Protein AF-A0A1I5TNR4-F1 (afdb_monomer_lite)

Secondary structure (DSSP, 8-state):
--HHHHHHHHHHHHHHHHHHHH-SS--HHHHHHHHHHHHHHHHHHHHHHHSPP-S-SS-BSS--GGG--B-HHHHHHHHHH--S--HHHHHHHHHHHHHHTT--HHHHHHHHTT---HHHHHHHHHHHHHHHHHHT-HHHIIIIIGGGS-TTTHHHHHHHHHHHHHHTT-HHHHHHHHTTS-TTTTHHHHHHHHHHHHHHHHHHH-HHHHHHHHHHSBTB-HHHHHHHHHHHHTTS-HHHHHHHHHHTGGGTTT-TTHHHHHHHHHHHHSPPPTT--S--THHHHHHHHHHS-TT-EETTEEHHHHHHHHHHHHH-SSHHHHHHHHH---HHHHHHTT-

Radius of gyration: 25.22 Å; chains: 1; bounding box: 55×39×69 Å

Foldseek 3Di:
DPPLLVVLLVLLLVLLQLDVVCPDDHDPVSQVVLLVSLVVNLVVLVVCLVDDQDFPQLAFWAQDQLGDHHGPNNLSVVSNVDSGRDNVSSLSSLRNSCRRVRPALVRLLVSLVSHPPLVSSLRSLNRSLLVCLLVVNLVCLVVPRLVSHDPVSSLSSLLSQLSSCLQQLVPPSNVVSVVVHDCVVCVPSVVSSLLSSLLNCCQPVNLVRSVCCQPVPPPRHDVNSLSSLLSNLLAAALVVLVVVCVVVVVVCPPPACSSLNSNLNNLQRYDDPPPDPDPNCLVVSLVVLLPGDQPDDDPPAGSSLVSLLSSLVRVPDDDSVVVSLVSRPDPVSSVSSVD

Sequence (339 aa):
MDPRIHDALTRCLHAINLDNAFGYYPSAEQKAQLDALAIEIQPLIDALAAEPYAGKGLGCGYLGHRGYRTPWAAMMHRLQGSRNSHSLSWKDRIEVLFDTAGLGASEMLAWTQQVEDDILRDHLLLHIAADLAIEGEMTRVEQEITPRLRPDMAHRADRVLLMEYARRGDVSGFLRKQKKADQRQERHTLLDARALLVERVAAQQGLDAALHLCEETKGFGDGYRAAAMRTYAATVDVARMRAWIAAHATLFASAAGLEEELLVKAYAKGPRPDGIDGDDPFDELFARVDAIDKSLRHGDVRLRDSLLLDLGMAVGPGARRLLCRKKIGNASIKRELDA

pLDDT: mean 90.63, std 7.82, range [50.12, 97.88]

Structure (mmCIF, N/CA/C/O backbone):
data_AF-A0A1I5TNR4-F1
#
_entry.id   AF-A0A1I5TNR4-F1
#
loop_
_atom_site.group_PDB
_atom_site.id
_atom_site.type_symbol
_atom_site.label_atom_id
_atom_site.label_alt_id
_atom_site.label_comp_id
_atom_site.label_asym_id
_atom_site.label_entity_id
_atom_site.label_seq_id
_atom_site.pdbx_PDB_ins_code
_atom_site.Cartn_x
_atom_site.Cartn_y
_atom_site.Cartn_z
_atom_site.occupancy
_atom_site.B_iso_or_equiv
_atom_site.auth_seq_id
_atom_site.auth_comp_id
_atom_site.auth_asym_id
_atom_site.auth_atom_id
_atom_site.pdbx_PDB_model_num
ATOM 1 N N . MET A 1 1 ? -0.066 -15.062 26.988 1.00 81.31 1 MET A N 1
ATOM 2 C CA . MET A 1 1 ? 0.039 -13.591 26.893 1.00 81.31 1 MET A CA 1
ATOM 3 C C . MET A 1 1 ? 0.820 -13.063 28.089 1.00 81.31 1 MET A C 1
ATOM 5 O O . MET A 1 1 ? 0.601 -13.562 29.187 1.00 81.31 1 MET A O 1
ATOM 9 N N . ASP A 1 2 ? 1.735 -12.111 27.879 1.00 88.06 2 ASP A N 1
ATOM 10 C CA . ASP A 1 2 ? 2.467 -11.418 28.954 1.00 88.06 2 ASP A CA 1
ATOM 11 C C . ASP A 1 2 ? 1.467 -10.721 29.908 1.00 88.06 2 ASP A C 1
ATOM 13 O O . ASP A 1 2 ? 0.617 -9.964 29.424 1.00 88.06 2 ASP A O 1
ATOM 17 N N . PRO A 1 3 ? 1.538 -10.943 31.238 1.00 93.06 3 PRO A N 1
ATOM 18 C CA . PRO A 1 3 ? 0.663 -10.283 32.208 1.00 93.06 3 PRO A CA 1
ATOM 19 C C . PRO A 1 3 ? 0.661 -8.752 32.109 1.00 93.06 3 PRO A C 1
ATOM 21 O O . PRO A 1 3 ? -0.380 -8.133 32.313 1.00 93.06 3 PRO A O 1
ATOM 24 N N . ARG A 1 4 ? 1.795 -8.138 31.746 1.00 93.94 4 ARG A N 1
ATOM 25 C CA . ARG A 1 4 ? 1.915 -6.682 31.563 1.00 93.94 4 ARG A CA 1
ATOM 26 C C . ARG A 1 4 ? 1.084 -6.198 30.378 1.00 93.94 4 ARG A C 1
ATOM 28 O O . ARG A 1 4 ? 0.431 -5.164 30.470 1.00 93.94 4 ARG A O 1
ATOM 35 N N . ILE A 1 5 ? 1.077 -6.963 29.283 1.00 93.62 5 ILE A N 1
ATOM 36 C CA . ILE A 1 5 ? 0.268 -6.649 28.097 1.00 93.62 5 ILE A CA 1
ATOM 37 C C . ILE A 1 5 ? -1.220 -6.857 28.396 1.00 93.62 5 ILE A C 1
ATOM 39 O O . ILE A 1 5 ? -2.034 -6.019 28.018 1.00 93.62 5 ILE A O 1
ATOM 43 N N . HIS A 1 6 ? -1.581 -7.922 29.119 1.00 95.75 6 HIS A N 1
ATOM 44 C CA . HIS A 1 6 ? -2.963 -8.139 29.558 1.00 95.75 6 HIS A CA 1
ATOM 45 C C . HIS A 1 6 ? -3.479 -6.970 30.416 1.00 95.75 6 HIS A C 1
ATOM 47 O O . HIS A 1 6 ? -4.583 -6.467 30.187 1.00 95.75 6 HIS A O 1
ATOM 53 N N . ASP A 1 7 ? -2.697 -6.534 31.407 1.00 96.50 7 ASP A N 1
ATOM 54 C CA . ASP A 1 7 ? -3.045 -5.395 32.265 1.00 96.50 7 ASP A CA 1
ATOM 55 C C . ASP A 1 7 ? -3.200 -4.108 31.441 1.00 96.50 7 ASP A C 1
ATOM 57 O O . ASP A 1 7 ? -4.218 -3.422 31.540 1.00 96.50 7 ASP A O 1
ATOM 61 N N . ALA A 1 8 ? -2.255 -3.829 30.539 1.00 95.75 8 ALA A N 1
ATOM 62 C CA . ALA A 1 8 ? -2.317 -2.659 29.668 1.00 95.75 8 ALA A CA 1
ATOM 63 C C . ALA A 1 8 ? -3.530 -2.669 28.723 1.00 95.75 8 ALA A C 1
ATOM 65 O O . ALA A 1 8 ? -4.164 -1.629 28.548 1.00 95.75 8 ALA A O 1
ATOM 66 N N . LEU A 1 9 ? -3.896 -3.822 28.150 1.00 96.50 9 LEU A N 1
ATOM 67 C CA . LEU A 1 9 ? -5.113 -3.965 27.340 1.00 96.50 9 LEU A CA 1
ATOM 68 C C . LEU A 1 9 ? -6.367 -3.669 28.166 1.00 96.50 9 LEU A C 1
ATOM 70 O O . LEU A 1 9 ? -7.219 -2.895 27.733 1.00 96.50 9 LEU A O 1
ATOM 74 N N . THR A 1 10 ? -6.440 -4.220 29.379 1.00 96.69 10 THR A N 1
ATOM 75 C CA . THR A 1 10 ? -7.557 -3.985 30.307 1.00 96.69 10 THR A CA 1
ATOM 76 C C . THR A 1 10 ? -7.696 -2.495 30.628 1.00 96.69 10 THR A C 1
ATOM 78 O O . THR A 1 10 ? -8.792 -1.940 30.550 1.00 96.69 10 THR A O 1
ATOM 81 N N . ARG A 1 11 ? -6.579 -1.813 30.917 1.00 95.75 11 ARG A N 1
ATOM 82 C CA . ARG A 1 11 ? -6.555 -0.365 31.174 1.00 95.75 11 ARG A CA 1
ATOM 83 C C . ARG A 1 11 ? -6.929 0.462 29.946 1.00 95.75 11 ARG A C 1
ATOM 85 O O . ARG A 1 11 ? -7.672 1.426 30.088 1.00 95.75 11 ARG A O 1
ATOM 92 N N . CYS A 1 12 ? -6.462 0.093 28.751 1.00 95.50 12 CYS A N 1
ATOM 93 C CA . CYS A 1 12 ? -6.836 0.791 27.517 1.00 95.50 12 CYS A CA 1
ATOM 94 C C . CYS A 1 12 ? -8.343 0.691 27.252 1.00 95.50 12 CYS A C 1
ATOM 96 O O . CYS A 1 12 ? -8.966 1.690 26.904 1.00 95.50 12 CYS A O 1
ATOM 98 N N . LEU A 1 13 ? -8.941 -0.487 27.448 1.00 95.19 13 LEU A N 1
ATOM 99 C CA . LEU A 1 13 ? -10.388 -0.668 27.310 1.00 95.19 13 LEU A CA 1
ATOM 100 C C . LEU A 1 13 ? -11.167 0.127 28.351 1.00 95.19 13 LEU A C 1
ATOM 102 O O . LEU A 1 13 ? -12.140 0.796 28.009 1.00 95.19 13 LEU A O 1
ATOM 106 N N . HIS A 1 14 ? -10.710 0.106 29.603 1.00 95.75 14 HIS A N 1
ATOM 107 C CA . HIS A 1 14 ? -11.300 0.928 30.649 1.00 95.75 14 HIS A CA 1
ATOM 108 C C . HIS A 1 14 ? -11.251 2.419 30.287 1.00 95.75 14 HIS A C 1
ATOM 110 O O . HIS A 1 14 ? -12.263 3.103 30.413 1.00 95.75 14 HIS A O 1
ATOM 116 N N . ALA A 1 15 ? -10.117 2.904 29.772 1.00 94.38 15 ALA A N 1
ATOM 117 C CA . ALA A 1 15 ? -9.965 4.286 29.333 1.00 94.38 15 ALA A CA 1
ATOM 118 C C . ALA A 1 15 ? -10.923 4.645 28.187 1.00 94.38 15 ALA A C 1
ATOM 120 O O . ALA A 1 15 ? -11.549 5.697 28.242 1.00 94.38 15 ALA A O 1
ATOM 121 N N . ILE A 1 16 ? -11.085 3.769 27.188 1.00 94.12 16 ILE A N 1
ATOM 122 C CA . ILE A 1 16 ? -12.040 3.986 26.088 1.00 94.12 16 ILE A CA 1
ATOM 123 C C . ILE A 1 16 ? -13.475 4.074 26.613 1.00 94.12 16 ILE A C 1
ATOM 125 O O . ILE A 1 16 ? -14.208 4.986 26.239 1.00 94.12 16 ILE A O 1
ATOM 129 N N . ASN A 1 17 ? -13.877 3.155 27.491 1.00 94.38 17 ASN A N 1
ATOM 130 C CA . ASN A 1 17 ? -15.243 3.137 28.012 1.00 94.38 17 ASN A CA 1
ATOM 131 C C . ASN A 1 17 ? -15.513 4.347 28.927 1.00 94.38 17 ASN A C 1
ATOM 133 O O . ASN A 1 17 ? -16.602 4.917 28.880 1.00 94.38 17 ASN A O 1
ATOM 137 N N . LEU A 1 18 ? -14.516 4.799 29.700 1.00 94.00 18 LEU A N 1
ATOM 138 C CA . LEU A 1 18 ? -14.602 6.058 30.448 1.00 94.00 18 LEU A CA 1
ATOM 139 C C . LEU A 1 18 ? -14.735 7.271 29.520 1.00 94.00 18 LEU A C 1
ATOM 141 O O . LEU A 1 18 ? -15.621 8.091 29.736 1.00 94.00 18 LEU A O 1
ATOM 145 N N . ASP A 1 19 ? -13.895 7.377 28.488 1.00 92.06 19 ASP A N 1
ATOM 146 C CA . ASP A 1 19 ? -13.925 8.490 27.527 1.00 92.06 19 ASP A CA 1
ATOM 147 C C . ASP A 1 19 ? -15.290 8.573 26.818 1.00 92.06 19 ASP A C 1
ATOM 149 O O . ASP A 1 19 ? -15.905 9.639 26.747 1.00 92.06 19 ASP A O 1
ATOM 153 N N . ASN A 1 20 ? -15.840 7.423 26.416 1.00 92.25 20 ASN A N 1
ATOM 154 C CA . ASN A 1 20 ? -17.193 7.315 25.868 1.00 92.25 20 ASN A CA 1
ATOM 155 C C . ASN A 1 20 ? -18.273 7.785 26.862 1.00 92.25 20 ASN A C 1
ATOM 157 O O . ASN A 1 20 ? -19.180 8.528 26.488 1.00 92.25 20 ASN A O 1
ATOM 161 N N . ALA A 1 21 ? -18.166 7.391 28.135 1.00 93.12 21 ALA A N 1
ATOM 162 C CA . ALA A 1 21 ? -19.110 7.790 29.179 1.00 93.12 21 ALA A CA 1
ATOM 163 C C . ALA A 1 21 ? -19.022 9.286 29.531 1.00 93.12 21 ALA A C 1
ATOM 165 O O . ALA A 1 21 ? -20.032 9.897 29.886 1.00 93.12 21 ALA A O 1
ATOM 166 N N . PHE A 1 22 ? -17.834 9.890 29.443 1.00 93.38 22 PHE A N 1
ATOM 167 C CA . PHE A 1 22 ? -17.636 11.320 29.692 1.00 93.38 22 PHE A CA 1
ATOM 168 C C . PHE A 1 22 ? -18.152 12.187 28.541 1.00 93.38 22 PHE A C 1
ATOM 170 O O . PHE A 1 22 ? -18.629 13.303 28.768 1.00 93.38 22 PHE A O 1
ATOM 177 N N . GLY A 1 23 ? -18.096 11.669 27.314 1.00 87.75 23 GLY A N 1
ATOM 178 C CA . GLY A 1 23 ? -18.537 12.371 26.119 1.00 87.75 23 GLY A CA 1
ATOM 179 C C . GLY A 1 23 ? -17.587 13.499 25.707 1.00 87.75 23 GLY A C 1
ATOM 180 O O . GLY A 1 23 ? -16.436 13.582 26.122 1.00 87.75 23 GLY A O 1
ATOM 181 N N . TYR A 1 24 ? -18.069 14.396 24.846 1.00 85.06 24 TYR A N 1
ATOM 182 C CA . TYR A 1 24 ? -17.198 15.321 24.107 1.00 85.06 24 TYR A CA 1
ATOM 183 C C . TYR A 1 24 ? -16.551 16.430 24.962 1.00 85.06 24 TYR A C 1
ATOM 185 O O . TYR A 1 24 ? -15.532 17.002 24.574 1.00 85.06 24 TYR A O 1
ATOM 193 N N . TYR A 1 25 ? -17.140 16.757 26.114 1.00 87.62 25 TYR A N 1
ATOM 194 C CA . TYR A 1 25 ? -16.684 17.843 26.986 1.00 87.62 25 TYR A CA 1
ATOM 195 C C . TYR A 1 25 ? -16.446 17.334 28.414 1.00 87.62 25 TYR A C 1
ATOM 197 O O . TYR A 1 25 ? -17.224 17.665 29.314 1.00 87.62 25 TYR A O 1
ATOM 205 N N . PRO A 1 26 ? -15.388 16.533 28.637 1.00 90.81 26 PRO A N 1
ATOM 206 C CA . PRO A 1 26 ? -15.070 16.031 29.965 1.00 90.81 26 PRO A CA 1
ATOM 207 C C . PRO A 1 26 ? -14.682 17.179 30.904 1.00 90.81 26 PRO A C 1
ATOM 209 O O . PRO A 1 26 ? -14.048 18.163 30.504 1.00 90.81 26 PRO A O 1
ATOM 212 N N . SER A 1 27 ? -15.027 17.036 32.182 1.00 94.62 27 SER A N 1
ATOM 213 C CA . SER A 1 27 ? -14.540 17.911 33.245 1.00 94.62 27 SER A CA 1
ATOM 214 C C . SER A 1 27 ? -13.018 17.782 33.411 1.00 94.62 27 SER A C 1
ATOM 216 O O . SER A 1 27 ? -12.389 16.829 32.942 1.00 94.62 27 SER A O 1
ATOM 218 N N . ALA A 1 28 ? -12.398 18.732 34.116 1.00 94.19 28 ALA A N 1
ATOM 219 C CA . ALA A 1 28 ? -10.965 18.666 34.408 1.00 94.19 28 ALA A CA 1
ATOM 220 C C . ALA A 1 28 ? -10.583 17.403 35.206 1.00 94.19 28 ALA A C 1
ATOM 222 O O . ALA A 1 28 ? -9.522 16.830 34.973 1.00 94.19 28 ALA A O 1
ATOM 223 N N . GLU A 1 29 ? -11.459 16.952 36.107 1.00 95.25 29 GLU A N 1
ATOM 224 C CA . GLU A 1 29 ? -11.268 15.734 36.902 1.00 95.25 29 GLU A CA 1
ATOM 225 C C . GLU A 1 29 ? -11.365 14.471 36.036 1.00 95.25 29 GLU A C 1
ATOM 227 O O . GLU A 1 29 ? -10.488 13.612 36.094 1.00 95.25 29 GLU A O 1
ATOM 232 N N . GLN A 1 30 ? -12.370 14.400 35.159 1.00 94.25 30 GLN A N 1
ATOM 233 C CA . GLN A 1 30 ? -12.538 13.301 34.204 1.00 94.25 30 GLN A CA 1
ATOM 234 C C . GLN A 1 30 ? -11.339 13.185 33.258 1.00 94.25 30 GLN A C 1
ATOM 236 O O . GLN A 1 30 ? -10.806 12.099 33.033 1.00 94.25 30 GLN A O 1
ATOM 241 N N . LYS A 1 31 ? -10.849 14.322 32.755 1.00 91.50 31 LYS A N 1
ATOM 242 C CA . LYS A 1 31 ? -9.639 14.354 31.934 1.00 91.50 31 LYS A CA 1
ATOM 243 C C . LYS A 1 31 ? -8.406 13.887 32.713 1.00 91.50 31 LYS A C 1
ATOM 245 O O . LYS A 1 31 ? -7.630 13.091 32.193 1.00 91.50 31 LYS A O 1
ATOM 250 N N . ALA A 1 32 ? -8.245 14.333 33.960 1.00 91.81 32 ALA A N 1
ATOM 251 C CA . ALA A 1 32 ? -7.139 13.901 34.811 1.00 91.81 32 ALA A CA 1
ATOM 252 C C . ALA A 1 32 ? -7.160 12.383 35.066 1.00 91.81 32 ALA A C 1
ATOM 254 O O . ALA A 1 32 ? -6.101 11.760 35.108 1.00 91.81 32 ALA A O 1
ATOM 255 N N . GLN A 1 33 ? -8.347 11.774 35.171 1.00 93.44 33 GLN A N 1
ATOM 256 C CA . GLN A 1 33 ? -8.494 10.322 35.294 1.00 93.44 33 GLN A CA 1
ATOM 257 C C . GLN A 1 33 ? -7.988 9.579 34.045 1.00 93.44 33 GLN A C 1
ATOM 259 O O . GLN A 1 33 ? -7.255 8.597 34.169 1.00 93.44 33 GLN A O 1
ATOM 264 N N . LEU A 1 34 ? -8.325 10.058 32.844 1.00 92.62 34 LEU A N 1
ATOM 265 C CA . LEU A 1 34 ? -7.827 9.471 31.594 1.00 92.62 34 LEU A CA 1
ATOM 266 C C . LEU A 1 34 ? -6.312 9.680 31.424 1.00 92.62 34 LEU A C 1
ATOM 268 O O . LEU A 1 34 ? -5.601 8.768 30.998 1.00 92.62 34 LEU A O 1
ATOM 272 N N . ASP A 1 35 ? -5.799 10.859 31.785 1.00 91.06 35 ASP A N 1
ATOM 273 C CA . ASP A 1 35 ? -4.363 11.156 31.753 1.00 91.06 35 ASP A CA 1
ATOM 274 C C . ASP A 1 35 ? -3.577 10.259 32.726 1.00 91.06 35 ASP A C 1
ATOM 276 O O . ASP A 1 35 ? -2.491 9.786 32.385 1.00 91.06 35 ASP A O 1
ATOM 280 N N . ALA A 1 36 ? -4.135 9.947 33.901 1.00 91.88 36 ALA A N 1
ATOM 281 C CA . ALA A 1 36 ? -3.521 9.023 34.854 1.00 91.88 36 ALA A CA 1
ATOM 282 C C . ALA A 1 36 ? -3.351 7.613 34.262 1.00 91.88 36 ALA A C 1
ATOM 284 O O . ALA A 1 36 ? -2.250 7.064 34.306 1.00 91.88 36 ALA A O 1
ATOM 285 N N . LEU A 1 37 ? -4.388 7.066 33.614 1.00 93.19 37 LEU A N 1
ATOM 286 C CA . LEU A 1 37 ? -4.295 5.775 32.915 1.00 93.19 37 LEU A CA 1
ATOM 287 C C . LEU A 1 37 ? -3.226 5.804 31.809 1.00 93.19 37 LEU A C 1
ATOM 289 O O . LEU A 1 37 ? -2.539 4.811 31.564 1.00 93.19 37 LEU A O 1
ATOM 293 N N . ALA A 1 38 ? -3.063 6.945 31.128 1.00 90.88 38 ALA A N 1
ATOM 294 C CA . ALA A 1 38 ? -2.084 7.077 30.053 1.00 90.88 38 ALA A CA 1
ATOM 295 C C . ALA A 1 38 ? -0.656 7.034 30.609 1.00 90.88 38 ALA A C 1
ATOM 297 O O . ALA A 1 38 ? 0.202 6.362 30.037 1.00 90.88 38 ALA A O 1
ATOM 298 N N . ILE A 1 39 ? -0.428 7.697 31.746 1.00 91.12 39 ILE A N 1
ATOM 299 C CA . ILE A 1 39 ? 0.844 7.676 32.477 1.00 91.12 39 ILE A CA 1
ATOM 300 C C . ILE A 1 39 ? 1.192 6.256 32.933 1.00 91.12 39 ILE A C 1
ATOM 302 O O . ILE A 1 39 ? 2.352 5.866 32.842 1.00 91.12 39 ILE A O 1
ATOM 306 N N . GLU A 1 40 ? 0.215 5.472 33.386 1.00 92.19 40 GLU A N 1
ATOM 307 C CA . GLU A 1 40 ? 0.442 4.100 33.859 1.00 92.19 40 GLU A CA 1
ATOM 308 C C . GLU A 1 40 ? 0.845 3.133 32.738 1.00 92.19 40 GLU A C 1
ATOM 310 O O . GLU A 1 40 ? 1.659 2.238 32.959 1.00 92.19 40 GLU A O 1
ATOM 315 N N . ILE A 1 41 ? 0.305 3.313 31.529 1.00 92.62 41 ILE A N 1
ATOM 316 C CA . ILE A 1 41 ? 0.599 2.443 30.380 1.00 92.62 41 ILE A CA 1
ATOM 317 C C . ILE A 1 41 ? 1.894 2.860 29.665 1.00 92.62 41 ILE A C 1
ATOM 319 O O . ILE A 1 41 ? 2.573 2.015 29.074 1.00 92.62 41 ILE A O 1
ATOM 323 N N . GLN A 1 42 ? 2.271 4.142 29.723 1.00 91.81 42 GLN A N 1
ATOM 324 C CA . GLN A 1 42 ? 3.413 4.677 28.976 1.00 91.81 42 GLN A CA 1
ATOM 325 C C . GLN A 1 42 ? 4.741 3.923 29.205 1.00 91.81 42 GLN A C 1
ATOM 327 O O . GLN A 1 42 ? 5.412 3.649 28.211 1.00 91.81 42 GLN A O 1
ATOM 332 N N . PRO A 1 43 ? 5.125 3.510 30.432 1.00 93.19 43 PRO A N 1
ATOM 333 C CA . PRO A 1 43 ? 6.356 2.752 30.653 1.00 93.19 43 PRO A CA 1
ATOM 334 C C . PRO A 1 43 ? 6.418 1.438 29.871 1.00 93.19 43 PRO A C 1
ATOM 336 O O . PRO A 1 43 ? 7.492 1.059 29.408 1.00 93.19 43 PRO A O 1
ATOM 339 N N . LEU A 1 44 ? 5.283 0.749 29.693 1.00 94.19 44 LEU A N 1
ATOM 340 C CA . LEU A 1 44 ? 5.239 -0.456 28.866 1.00 94.19 44 LEU A CA 1
ATOM 341 C C . LEU A 1 44 ? 5.457 -0.103 27.393 1.00 94.19 44 LEU A C 1
ATOM 343 O O . LEU A 1 44 ? 6.251 -0.759 26.733 1.00 94.19 44 LEU A O 1
ATOM 347 N N . ILE A 1 45 ? 4.797 0.940 26.885 1.00 92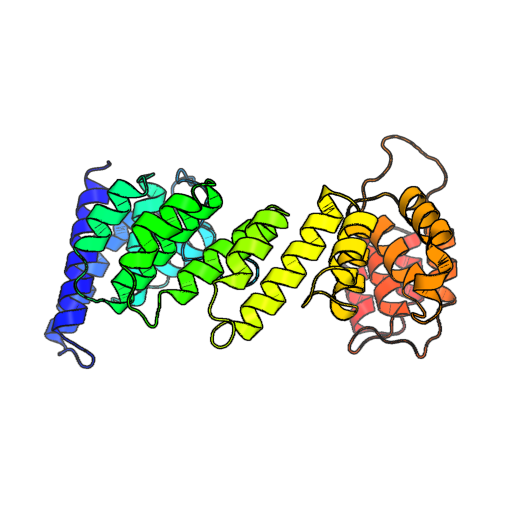.62 45 ILE A N 1
ATOM 348 C CA . ILE A 1 45 ? 4.980 1.395 25.498 1.00 92.62 45 ILE A CA 1
ATOM 349 C C . ILE A 1 45 ? 6.438 1.791 25.236 1.00 92.62 45 ILE A C 1
ATOM 351 O O . ILE A 1 45 ? 7.008 1.392 24.223 1.00 92.62 45 ILE A O 1
ATOM 355 N N . ASP A 1 46 ? 7.059 2.525 26.159 1.00 92.50 46 ASP A N 1
ATOM 356 C CA . ASP A 1 46 ? 8.458 2.936 26.046 1.00 92.50 46 ASP A CA 1
ATOM 357 C C . ASP A 1 46 ? 9.405 1.725 26.074 1.00 92.50 46 ASP A C 1
ATOM 359 O O . ASP A 1 46 ? 10.353 1.673 25.290 1.00 92.50 46 ASP A O 1
ATOM 363 N N . ALA A 1 47 ? 9.123 0.723 26.916 1.00 92.62 47 ALA A N 1
ATOM 364 C CA . ALA A 1 47 ? 9.885 -0.525 26.953 1.00 92.62 47 ALA A CA 1
ATOM 365 C C . ALA A 1 47 ? 9.753 -1.316 25.641 1.00 92.62 47 ALA A C 1
ATOM 367 O O . ALA A 1 47 ? 10.761 -1.710 25.060 1.00 92.62 47 ALA A O 1
ATOM 368 N N . LEU A 1 48 ? 8.530 -1.471 25.124 1.00 91.44 48 LEU A N 1
ATOM 369 C CA . LEU A 1 48 ? 8.274 -2.143 23.847 1.00 91.44 48 LEU A CA 1
ATOM 370 C C . LEU A 1 48 ? 8.955 -1.434 22.668 1.00 91.44 48 LEU A C 1
ATOM 372 O O . LEU A 1 48 ? 9.372 -2.088 21.718 1.00 91.44 48 LEU A O 1
ATOM 376 N N . ALA A 1 49 ? 9.083 -0.105 22.712 1.00 90.25 49 ALA A N 1
ATOM 377 C CA . ALA A 1 49 ? 9.782 0.657 21.676 1.00 90.25 49 ALA A CA 1
ATOM 378 C C . ALA A 1 49 ? 11.306 0.466 21.713 1.00 90.25 49 ALA A C 1
ATOM 380 O O . ALA A 1 49 ? 11.966 0.649 20.690 1.00 90.25 49 ALA A O 1
ATOM 381 N N . ALA A 1 50 ? 11.865 0.157 22.886 1.00 90.75 50 ALA A N 1
ATOM 382 C CA . ALA A 1 50 ? 13.299 -0.030 23.085 1.00 90.75 50 ALA A CA 1
ATOM 383 C C . ALA A 1 50 ? 13.776 -1.445 22.715 1.00 90.75 50 ALA A C 1
ATOM 385 O O . ALA A 1 50 ? 14.969 -1.654 22.489 1.00 90.75 50 ALA A O 1
ATOM 386 N N . GLU A 1 51 ? 12.861 -2.411 22.653 1.00 87.56 51 GLU A N 1
ATOM 387 C CA . GLU A 1 51 ? 13.156 -3.791 22.283 1.00 87.56 51 GLU A CA 1
ATOM 388 C C . GLU A 1 51 ? 13.077 -4.003 20.758 1.00 87.56 51 GLU A C 1
ATOM 390 O O . GLU A 1 51 ? 12.313 -3.325 20.060 1.00 87.56 51 GLU A O 1
ATOM 395 N N . PRO A 1 52 ? 13.854 -4.950 20.195 1.00 86.69 52 PRO A N 1
ATOM 396 C CA . PRO A 1 52 ? 13.660 -5.381 18.818 1.00 86.69 52 PRO A CA 1
ATOM 397 C C . PRO A 1 52 ? 12.220 -5.846 18.600 1.00 86.69 52 PRO A C 1
ATOM 399 O O . PRO A 1 52 ? 11.687 -6.645 19.367 1.00 86.69 52 PRO A O 1
ATOM 402 N N . TYR A 1 53 ? 11.603 -5.361 17.527 1.00 86.19 53 TYR A N 1
ATOM 403 C CA . TYR A 1 53 ? 10.226 -5.701 17.205 1.00 86.19 53 TYR A CA 1
ATOM 404 C C . TYR A 1 53 ? 10.043 -7.215 17.007 1.00 86.19 53 TYR A C 1
ATOM 406 O O . TYR A 1 53 ? 10.697 -7.815 16.153 1.00 86.19 53 TYR A O 1
ATOM 414 N N . ALA A 1 54 ? 9.125 -7.801 17.780 1.00 80.38 54 ALA A N 1
ATOM 415 C CA . ALA A 1 54 ? 8.818 -9.234 17.786 1.00 80.38 54 ALA A CA 1
ATOM 416 C C . ALA A 1 54 ? 7.335 -9.549 17.489 1.00 80.38 54 ALA A C 1
ATOM 418 O O . ALA A 1 54 ? 6.896 -10.679 17.696 1.00 80.38 54 ALA A O 1
ATOM 419 N N . GLY A 1 55 ? 6.559 -8.556 17.034 1.00 83.12 55 GLY A N 1
ATOM 420 C CA . GLY A 1 55 ? 5.150 -8.726 16.664 1.00 83.12 55 GLY A CA 1
ATOM 421 C C . GLY A 1 55 ? 4.957 -9.431 15.315 1.00 83.12 55 GLY A C 1
ATOM 422 O O . GLY A 1 55 ? 5.904 -9.943 14.714 1.00 83.12 55 GLY A O 1
ATOM 423 N N . LYS A 1 56 ? 3.723 -9.443 14.796 1.00 83.12 56 LYS A N 1
ATOM 424 C CA . LYS A 1 56 ? 3.369 -10.213 13.585 1.00 83.12 56 LYS A CA 1
ATOM 425 C C . LYS A 1 56 ? 3.975 -9.669 12.287 1.00 83.12 56 LYS A C 1
ATOM 427 O O . LYS A 1 56 ? 3.954 -10.339 11.259 1.00 83.12 56 LYS A O 1
ATOM 432 N N . GLY A 1 57 ? 4.452 -8.430 12.291 1.00 81.12 57 GLY A N 1
ATOM 433 C CA . GLY A 1 57 ? 4.984 -7.742 11.115 1.00 81.12 57 GLY A CA 1
ATOM 434 C C . GLY A 1 57 ? 3.926 -7.237 10.144 1.00 81.12 57 GLY A C 1
ATOM 435 O O . GLY A 1 57 ? 4.272 -6.825 9.038 1.00 81.12 57 GLY A O 1
ATOM 436 N N . LEU A 1 58 ? 2.650 -7.227 10.539 1.00 81.44 58 LEU A N 1
ATOM 437 C CA . LEU A 1 58 ? 1.554 -6.829 9.653 1.00 81.44 58 LEU A CA 1
ATOM 438 C C . LEU A 1 58 ? 1.270 -5.317 9.690 1.00 81.44 58 LEU A C 1
ATOM 440 O O . LEU A 1 58 ? 0.548 -4.816 8.825 1.00 81.44 58 LEU A O 1
ATOM 444 N N . GLY A 1 59 ? 1.841 -4.586 10.653 1.00 82.38 59 GLY A N 1
ATOM 445 C CA . GLY A 1 59 ? 1.558 -3.168 10.897 1.00 82.38 59 GLY A CA 1
ATOM 446 C C . GLY A 1 59 ? 0.197 -2.929 11.562 1.00 82.38 59 GLY A C 1
ATOM 447 O O . GLY A 1 59 ? -0.547 -3.863 11.837 1.00 82.38 59 GLY A O 1
ATOM 448 N N . CYS A 1 60 ? -0.146 -1.662 11.813 1.00 85.69 60 CYS A N 1
ATOM 449 C CA . CYS A 1 60 ? -1.365 -1.278 12.538 1.00 85.69 60 CYS A CA 1
ATOM 450 C C . CYS A 1 60 ? -2.359 -0.483 11.666 1.00 85.69 60 CYS A C 1
ATOM 452 O O . CYS A 1 60 ? -2.002 0.097 10.632 1.00 85.69 60 CYS A O 1
ATOM 454 N N . GLY A 1 61 ? -3.621 -0.437 12.104 1.00 83.38 61 GLY A N 1
ATOM 455 C CA . GLY A 1 61 ? -4.770 0.094 11.365 1.00 83.38 61 GLY A CA 1
ATOM 456 C C . GLY A 1 61 ? -5.370 -0.875 10.340 1.00 83.38 61 GLY A C 1
ATOM 457 O O . GLY A 1 61 ? -4.941 -2.023 10.219 1.00 83.38 61 GLY A O 1
ATOM 458 N N . TYR A 1 62 ? -6.366 -0.401 9.589 1.00 79.62 62 TYR A N 1
ATOM 459 C CA . TYR A 1 62 ? -6.967 -1.126 8.463 1.00 79.62 62 TYR A CA 1
ATOM 460 C C . TYR A 1 62 ? -6.301 -0.739 7.132 1.00 79.62 62 TYR A C 1
ATOM 462 O O . TYR A 1 62 ? -5.579 0.257 7.071 1.00 79.62 62 TYR A O 1
ATOM 470 N N . LEU A 1 63 ? -6.533 -1.513 6.062 1.00 79.06 63 LEU A N 1
ATOM 471 C CA . LEU A 1 63 ? -5.925 -1.281 4.742 1.00 79.06 63 LEU A CA 1
ATOM 472 C C . LEU A 1 63 ? -6.308 0.101 4.167 1.00 79.06 63 LEU A C 1
ATOM 474 O O . LEU A 1 63 ? -7.387 0.297 3.597 1.00 79.06 63 LEU A O 1
ATOM 478 N N . GLY A 1 64 ? -5.382 1.055 4.326 1.00 71.00 64 GLY A N 1
ATOM 479 C CA . GLY A 1 64 ? -5.478 2.447 3.894 1.00 71.00 64 GLY A CA 1
ATOM 480 C C . GLY A 1 64 ? -5.332 2.620 2.380 1.00 71.00 64 GLY A C 1
ATOM 481 O O . GLY A 1 64 ? -5.726 1.757 1.595 1.00 71.00 64 GLY A O 1
ATOM 482 N N . HIS A 1 65 ? -4.826 3.771 1.928 1.00 76.44 65 HIS A N 1
ATOM 483 C CA . HIS A 1 65 ? -4.556 3.984 0.500 1.00 76.44 65 HIS A CA 1
ATOM 484 C C . HIS A 1 65 ? -3.558 2.930 0.001 1.00 76.44 65 HIS A C 1
ATOM 486 O O . HIS A 1 65 ? -2.529 2.701 0.638 1.00 76.44 65 HIS A O 1
ATOM 492 N N . ARG A 1 66 ? -3.895 2.252 -1.105 1.00 78.56 66 ARG A N 1
ATOM 493 C CA . ARG A 1 66 ? -3.092 1.170 -1.712 1.00 78.56 66 ARG A CA 1
ATOM 494 C C . ARG A 1 66 ? -2.692 0.057 -0.727 1.00 78.56 66 ARG A C 1
ATOM 496 O O . ARG A 1 66 ? -1.643 -0.570 -0.864 1.00 78.56 66 ARG A O 1
ATOM 503 N N . GLY A 1 67 ? -3.533 -0.186 0.280 1.00 78.38 67 GLY A N 1
ATOM 504 C CA . GLY A 1 67 ? -3.286 -1.185 1.317 1.00 78.38 67 GLY A CA 1
ATOM 505 C C . GLY A 1 67 ? -2.159 -0.823 2.287 1.00 78.38 67 GLY A C 1
ATOM 506 O O . GLY A 1 67 ? -1.549 -1.725 2.856 1.00 78.38 67 GLY A O 1
ATOM 507 N N . TYR A 1 68 ? -1.854 0.467 2.454 1.00 83.62 68 TYR A N 1
ATOM 508 C CA . TYR A 1 68 ? -0.933 0.944 3.483 1.00 83.62 68 TYR A CA 1
ATOM 509 C C . TYR A 1 68 ? -1.451 0.608 4.887 1.00 83.62 68 TYR A C 1
ATOM 511 O O . TYR A 1 68 ? -2.629 0.817 5.188 1.00 83.62 68 TYR A O 1
ATOM 519 N N . ARG A 1 69 ? -0.540 0.149 5.746 1.00 88.69 69 ARG A N 1
ATOM 520 C CA . ARG A 1 69 ? -0.711 0.042 7.198 1.00 88.69 69 ARG A CA 1
ATOM 521 C C . ARG A 1 69 ? 0.437 0.771 7.866 1.00 88.69 69 ARG A C 1
ATOM 523 O O . ARG A 1 69 ? 1.524 0.854 7.297 1.00 88.69 69 ARG A O 1
ATOM 530 N N . THR A 1 70 ? 0.191 1.310 9.054 1.00 89.19 70 THR A N 1
ATOM 531 C CA . THR A 1 70 ? 1.218 2.069 9.772 1.00 89.19 70 THR A CA 1
ATOM 532 C C . THR A 1 70 ? 2.308 1.101 10.235 1.00 89.19 70 THR A C 1
ATOM 534 O O . THR A 1 70 ? 1.988 0.184 10.995 1.00 89.19 70 THR A O 1
ATOM 537 N N . PRO A 1 71 ? 3.572 1.262 9.796 1.00 89.44 71 PRO A N 1
ATOM 538 C CA . PRO A 1 71 ? 4.662 0.412 10.259 1.00 89.44 71 PRO A CA 1
ATOM 539 C C . PRO A 1 71 ? 4.908 0.590 11.758 1.00 89.44 71 PRO A C 1
ATOM 541 O O . PRO A 1 71 ? 4.729 1.692 12.280 1.00 89.44 71 PRO A O 1
ATOM 544 N N . TRP A 1 72 ? 5.403 -0.461 12.418 1.00 89.25 72 TRP A N 1
ATOM 545 C CA . TRP A 1 72 ? 5.717 -0.468 13.852 1.00 89.25 72 TRP A CA 1
ATOM 546 C C . TRP A 1 72 ? 6.489 0.776 14.305 1.00 89.25 72 TRP A C 1
ATOM 548 O O . TRP A 1 72 ? 6.029 1.507 15.175 1.00 89.25 72 TRP A O 1
ATOM 558 N N . ALA A 1 73 ? 7.616 1.080 13.653 1.00 88.56 73 ALA A N 1
ATOM 559 C CA . ALA A 1 73 ? 8.463 2.214 14.025 1.00 88.56 73 ALA A CA 1
ATOM 560 C C . ALA A 1 73 ? 7.717 3.560 13.981 1.00 88.56 73 ALA A C 1
ATOM 562 O O . ALA A 1 73 ? 7.885 4.399 14.864 1.00 88.56 73 ALA A O 1
ATOM 563 N N . ALA A 1 74 ? 6.854 3.758 12.980 1.00 89.06 74 ALA A N 1
ATOM 564 C CA . ALA A 1 74 ? 6.047 4.969 12.866 1.00 89.06 74 ALA A CA 1
ATOM 565 C C . ALA A 1 74 ? 4.952 5.027 13.943 1.00 89.06 74 ALA A C 1
ATOM 567 O O . ALA A 1 74 ? 4.652 6.107 14.457 1.00 89.06 74 ALA A O 1
ATOM 568 N N . MET A 1 75 ? 4.369 3.876 14.294 1.00 88.94 75 MET A N 1
ATOM 569 C CA . MET A 1 75 ? 3.374 3.783 15.358 1.00 88.94 75 MET A CA 1
ATOM 570 C C . MET A 1 75 ? 3.995 4.061 16.731 1.00 88.94 75 MET A C 1
ATOM 572 O O . MET A 1 75 ? 3.493 4.910 17.464 1.00 88.94 75 MET A O 1
ATOM 576 N N . MET A 1 76 ? 5.136 3.443 17.048 1.00 89.88 76 MET A N 1
ATOM 577 C CA . MET A 1 76 ? 5.834 3.677 18.316 1.00 89.88 76 MET A CA 1
ATOM 578 C C . MET A 1 76 ? 6.296 5.124 18.451 1.00 89.88 76 MET A C 1
ATOM 580 O O . MET A 1 76 ? 6.043 5.738 19.483 1.00 89.88 76 MET A O 1
ATOM 584 N N . HIS A 1 77 ? 6.853 5.719 17.391 1.00 88.69 77 HIS A N 1
ATOM 585 C CA . HIS A 1 77 ? 7.211 7.139 17.397 1.00 88.69 77 HIS A CA 1
ATOM 586 C C . HIS A 1 77 ? 6.007 8.037 17.742 1.00 88.69 77 HIS A C 1
ATOM 588 O O . HIS A 1 77 ? 6.123 8.971 18.538 1.00 88.69 77 HIS A O 1
ATOM 594 N N . ARG A 1 78 ? 4.823 7.749 17.178 1.00 87.31 78 ARG A N 1
ATOM 595 C CA . ARG A 1 78 ? 3.588 8.480 17.502 1.00 87.31 78 ARG A CA 1
ATOM 596 C C . ARG A 1 78 ? 3.196 8.307 18.969 1.00 87.31 78 ARG A C 1
ATOM 598 O O . ARG A 1 78 ? 2.868 9.299 19.615 1.00 87.31 78 ARG A O 1
ATOM 605 N N . LEU A 1 79 ? 3.218 7.080 19.485 1.00 87.94 79 LEU A N 1
ATOM 606 C CA . LEU A 1 79 ? 2.799 6.781 20.857 1.00 87.94 79 LEU A CA 1
ATOM 607 C C . LEU A 1 79 ? 3.776 7.321 21.911 1.00 87.94 79 LEU A C 1
ATOM 609 O O . LEU A 1 79 ? 3.341 7.766 22.966 1.00 87.94 79 LEU A O 1
ATOM 613 N N . GLN A 1 80 ? 5.076 7.360 21.620 1.00 85.50 80 GLN A N 1
ATOM 614 C CA . GLN A 1 80 ? 6.077 7.988 22.491 1.00 85.50 80 GLN A CA 1
ATOM 615 C C . GLN A 1 80 ? 5.923 9.516 22.531 1.00 85.50 80 GLN A C 1
ATOM 617 O O . GLN A 1 80 ? 6.094 10.138 23.581 1.00 85.50 80 GLN A O 1
ATOM 622 N N . GLY A 1 81 ? 5.572 10.127 21.393 1.00 78.12 81 GLY A N 1
ATOM 623 C CA . GLY A 1 81 ? 5.300 11.563 21.297 1.00 78.12 81 GLY A CA 1
ATOM 624 C C . GLY A 1 81 ? 3.931 11.983 21.846 1.00 78.12 81 GLY A C 1
ATOM 625 O O . GLY A 1 81 ? 3.738 13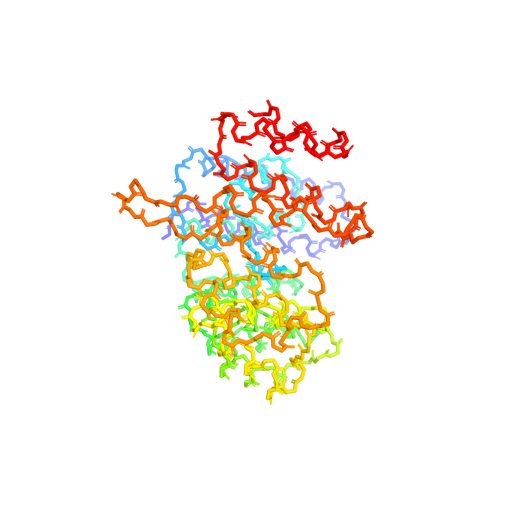.151 22.180 1.00 78.12 81 GLY A O 1
ATOM 626 N N . SER A 1 82 ? 2.979 11.052 21.956 1.00 71.25 82 SER A N 1
ATOM 627 C CA . SER A 1 82 ? 1.612 11.308 22.414 1.00 71.25 82 SER A CA 1
ATOM 628 C C . SER A 1 82 ? 1.383 10.736 23.811 1.00 71.25 82 SER A C 1
ATOM 630 O O . SER A 1 82 ? 0.856 9.640 23.992 1.00 71.25 82 SER A O 1
ATOM 632 N N . ARG A 1 83 ? 1.743 11.526 24.826 1.00 69.56 83 ARG A N 1
ATOM 633 C CA . ARG A 1 83 ? 1.431 11.207 26.231 1.00 69.56 83 ARG A CA 1
ATOM 634 C C . ARG A 1 83 ? -0.018 11.526 26.617 1.00 69.56 83 ARG A C 1
ATOM 636 O O . ARG A 1 83 ? -0.417 11.266 27.745 1.00 69.56 83 ARG A O 1
ATOM 643 N N . ASN A 1 84 ? -0.798 12.075 25.686 1.00 65.19 84 ASN A N 1
ATOM 644 C CA . ASN A 1 84 ? -2.151 12.561 25.935 1.00 65.19 84 ASN A CA 1
ATOM 645 C C . ASN A 1 84 ? -3.195 11.437 25.816 1.00 65.19 84 ASN A C 1
ATOM 647 O O . ASN A 1 84 ? -3.036 10.474 25.059 1.00 65.19 84 ASN A O 1
ATOM 651 N N . SER A 1 85 ? -4.306 11.608 26.525 1.00 65.88 85 SER A N 1
ATOM 652 C CA . SER A 1 85 ? -5.386 10.631 26.685 1.00 65.88 85 SER A CA 1
ATOM 653 C C . SER A 1 85 ? -6.545 10.749 25.676 1.00 65.88 85 SER A C 1
ATOM 655 O O . SER A 1 85 ? -7.711 10.633 26.037 1.00 65.88 85 SER A O 1
ATOM 657 N N . HIS A 1 86 ? -6.260 10.970 24.392 1.00 71.44 86 HIS A N 1
ATOM 658 C CA . HIS A 1 86 ? -7.318 11.053 23.373 1.00 71.44 86 HIS A CA 1
ATOM 659 C C . HIS A 1 86 ? -7.805 9.666 22.910 1.00 71.44 86 HIS A C 1
ATOM 661 O O . HIS A 1 86 ? -6.990 8.778 22.693 1.00 71.44 86 HIS A O 1
ATOM 667 N N . SER A 1 87 ? -9.107 9.500 22.647 1.00 65.50 87 SER A N 1
ATOM 668 C CA . SER A 1 87 ? -9.734 8.276 22.095 1.00 65.50 87 SER A CA 1
ATOM 669 C C . SER A 1 87 ? -8.907 7.537 21.027 1.00 65.50 87 SER A C 1
ATOM 671 O O . SER A 1 87 ? -8.711 6.322 21.091 1.00 65.50 87 SER A O 1
ATOM 673 N N . LEU A 1 88 ? -8.355 8.269 20.054 1.00 74.06 88 LEU A N 1
ATOM 674 C CA . LEU A 1 88 ? -7.534 7.693 18.984 1.00 74.06 88 LEU A CA 1
ATOM 675 C C . LEU A 1 88 ? -6.182 7.141 19.468 1.00 74.06 88 LEU A C 1
ATOM 677 O O . LEU A 1 88 ? -5.700 6.168 18.888 1.00 74.06 88 LEU A O 1
ATOM 681 N N . SER A 1 89 ? -5.580 7.713 20.521 1.00 84.56 89 SER A N 1
ATOM 682 C CA . SER A 1 89 ? -4.335 7.185 21.096 1.00 84.56 89 SER A CA 1
ATOM 683 C C . SER A 1 89 ? -4.580 5.868 21.832 1.00 84.56 89 SER A C 1
ATOM 685 O O . SER A 1 89 ? -3.742 4.971 21.756 1.00 84.56 89 SER A O 1
ATOM 687 N N . TRP A 1 90 ? -5.751 5.688 22.451 1.00 91.12 90 TRP A N 1
ATOM 688 C CA . TRP A 1 90 ? -6.140 4.417 23.069 1.00 91.12 90 TRP A CA 1
ATOM 689 C C . TRP A 1 90 ? -6.313 3.295 22.053 1.00 91.12 90 TRP A C 1
ATOM 691 O O . TRP A 1 90 ? -5.779 2.204 22.246 1.00 91.12 90 TRP A O 1
ATOM 701 N N . LYS A 1 91 ? -6.987 3.573 20.933 1.00 92.12 91 LYS A N 1
ATOM 702 C CA . LYS A 1 91 ? -7.112 2.611 19.832 1.00 92.12 91 LYS A CA 1
ATOM 703 C C . LYS A 1 91 ? -5.739 2.221 19.270 1.00 92.12 91 LYS A C 1
ATOM 705 O O . LYS A 1 91 ? -5.466 1.035 19.112 1.00 92.12 91 LYS A O 1
ATOM 710 N N . ASP A 1 92 ? -4.862 3.193 19.008 1.00 91.69 92 ASP A N 1
ATOM 711 C CA . ASP A 1 92 ? -3.505 2.922 18.507 1.00 91.69 92 ASP A CA 1
ATOM 712 C C . ASP A 1 92 ? -2.679 2.085 19.513 1.00 91.69 92 ASP A C 1
ATOM 714 O O . ASP A 1 92 ? -1.959 1.173 19.103 1.00 91.69 92 ASP A O 1
ATOM 718 N N . ARG A 1 93 ? -2.828 2.320 20.829 1.00 92.94 93 ARG A N 1
ATOM 719 C CA . ARG A 1 93 ? -2.219 1.480 21.881 1.00 92.94 93 ARG A CA 1
ATOM 720 C C . ARG A 1 93 ? -2.741 0.043 21.840 1.00 92.94 93 ARG A C 1
ATOM 722 O O . ARG A 1 93 ? -1.934 -0.878 21.890 1.00 92.94 93 ARG A O 1
ATOM 729 N N . ILE A 1 94 ? -4.054 -0.167 21.715 1.00 95.38 94 ILE A N 1
ATOM 730 C CA . ILE A 1 94 ? -4.639 -1.518 21.621 1.00 95.38 94 ILE A CA 1
ATOM 731 C C . ILE A 1 94 ? -4.102 -2.267 20.399 1.00 95.38 94 ILE A C 1
ATOM 733 O O . ILE A 1 94 ? -3.677 -3.410 20.540 1.00 95.38 94 ILE A O 1
ATOM 737 N N . GLU A 1 95 ? -4.069 -1.634 19.223 1.00 93.88 95 GLU A N 1
ATOM 738 C CA . GLU A 1 95 ? -3.546 -2.258 17.997 1.00 93.88 95 GLU A CA 1
ATOM 739 C C . GLU A 1 95 ? -2.075 -2.684 18.155 1.00 93.88 95 GLU A C 1
ATOM 741 O O . GLU A 1 95 ? -1.694 -3.777 17.739 1.00 93.88 95 GLU A O 1
ATOM 746 N N . VAL A 1 96 ? -1.253 -1.851 18.802 1.00 92.31 96 VAL A N 1
ATOM 747 C CA . VAL A 1 96 ? 0.144 -2.177 19.135 1.00 92.31 96 VAL A CA 1
ATOM 748 C C . VAL A 1 96 ? 0.242 -3.347 20.108 1.00 92.31 96 VAL A C 1
ATOM 750 O O . VAL A 1 96 ? 1.067 -4.240 19.915 1.00 92.31 96 VAL A O 1
ATOM 753 N N . LEU A 1 97 ? -0.587 -3.365 21.151 1.00 93.94 97 LEU A N 1
ATOM 754 C CA . LEU A 1 97 ? -0.587 -4.429 22.155 1.00 93.94 97 LEU A CA 1
ATOM 755 C C . LEU A 1 97 ? -1.069 -5.766 21.571 1.00 93.94 97 LEU A C 1
ATOM 757 O O . LEU A 1 97 ? -0.490 -6.800 21.897 1.00 93.94 97 LEU A O 1
ATOM 761 N N . PHE A 1 98 ? -2.066 -5.756 20.680 1.00 94.62 98 PHE A N 1
ATOM 762 C CA . PHE A 1 98 ? -2.498 -6.941 19.931 1.00 94.62 98 PHE A CA 1
ATOM 763 C C . PHE A 1 98 ? -1.362 -7.531 19.096 1.00 94.62 98 PHE A C 1
ATOM 765 O O . PHE A 1 98 ? -1.092 -8.731 19.182 1.00 94.62 98 PHE A O 1
ATOM 772 N N . ASP A 1 99 ? -0.687 -6.683 18.320 1.00 90.94 99 ASP A N 1
ATOM 773 C CA . ASP A 1 99 ? 0.403 -7.092 17.440 1.00 90.94 99 ASP A CA 1
ATOM 774 C C . ASP A 1 99 ? 1.622 -7.594 18.232 1.00 90.94 99 ASP A C 1
ATOM 776 O O . ASP A 1 99 ? 2.156 -8.661 17.936 1.00 90.94 99 ASP A O 1
ATOM 780 N N . THR A 1 100 ? 2.000 -6.886 19.300 1.00 89.88 100 THR A N 1
ATOM 781 C CA . THR A 1 100 ? 3.126 -7.253 20.177 1.00 89.88 100 THR A CA 1
ATOM 782 C C . THR A 1 100 ? 2.879 -8.567 20.913 1.00 89.88 100 THR A C 1
ATOM 784 O O . THR A 1 100 ? 3.788 -9.380 21.055 1.00 89.88 100 THR A O 1
ATOM 787 N N . ALA A 1 101 ? 1.651 -8.802 21.386 1.00 91.12 101 ALA A N 1
ATOM 788 C CA . ALA A 1 101 ? 1.296 -10.065 22.030 1.00 91.12 101 ALA A CA 1
ATOM 789 C C . ALA A 1 101 ? 1.080 -11.217 21.037 1.00 91.12 101 ALA A C 1
ATOM 791 O O . ALA A 1 101 ? 0.877 -12.348 21.482 1.00 91.12 101 ALA A O 1
ATOM 792 N N . GLY A 1 102 ? 1.103 -10.951 19.725 1.00 90.56 102 GLY A N 1
ATOM 793 C CA . GLY A 1 102 ? 0.851 -11.955 18.696 1.00 90.56 102 GLY A CA 1
ATOM 794 C C . GLY A 1 102 ? -0.567 -12.525 18.748 1.00 90.56 102 GLY A C 1
ATOM 795 O O . GLY A 1 102 ? -0.756 -13.693 18.416 1.00 90.56 102 GLY A O 1
ATOM 796 N N . LEU A 1 103 ? -1.559 -11.736 19.182 1.00 93.50 103 LEU A N 1
ATOM 797 C CA . LEU A 1 103 ? -2.922 -12.236 19.386 1.00 93.50 103 LEU A CA 1
ATOM 798 C C . LEU A 1 103 ? -3.575 -12.668 18.074 1.00 93.50 103 LEU A C 1
ATOM 800 O O . LEU A 1 103 ? -3.581 -11.928 17.088 1.00 93.50 103 LEU A O 1
ATOM 804 N N . GLY A 1 104 ? -4.199 -13.843 18.070 1.00 93.44 104 GLY A N 1
ATOM 805 C CA . GLY A 1 104 ? -5.001 -14.305 16.942 1.00 93.44 104 GLY A CA 1
ATOM 806 C C . GLY A 1 104 ? -6.293 -13.496 16.778 1.00 93.44 104 GLY A C 1
ATOM 807 O O . GLY A 1 104 ? -6.773 -12.851 17.710 1.00 93.44 104 GLY A O 1
ATOM 808 N N . ALA A 1 105 ? -6.912 -13.567 15.596 1.00 94.94 105 ALA A N 1
ATOM 809 C CA . ALA A 1 105 ? -8.149 -12.835 15.300 1.00 94.94 105 ALA A CA 1
ATOM 810 C C . ALA A 1 105 ? -9.276 -13.084 16.319 1.00 94.94 105 ALA A C 1
ATOM 812 O O . ALA A 1 105 ? -9.978 -12.150 16.696 1.00 94.94 105 ALA A O 1
ATOM 813 N N . SER A 1 106 ? -9.419 -14.320 16.807 1.00 95.88 106 SER A N 1
ATOM 814 C CA . SER A 1 106 ? -10.439 -14.670 17.802 1.00 95.88 106 SER A CA 1
ATOM 815 C C . SER A 1 106 ? -10.181 -14.016 19.164 1.00 95.88 106 SER A C 1
ATOM 817 O O . SER A 1 106 ? -11.120 -13.556 19.809 1.00 95.88 106 SER A O 1
ATOM 819 N N . GLU A 1 107 ? -8.917 -13.929 19.587 1.00 96.75 107 GLU A N 1
ATOM 820 C CA . GLU A 1 107 ? -8.524 -13.263 20.836 1.00 96.75 107 GLU A CA 1
ATOM 821 C C . GLU A 1 107 ? -8.713 -11.745 20.724 1.00 96.75 107 GLU A C 1
ATOM 823 O O . GLU A 1 107 ? -9.307 -11.126 21.606 1.00 96.75 107 GLU A O 1
ATOM 828 N N . MET A 1 108 ? -8.283 -11.148 19.606 1.00 97.12 108 MET A N 1
ATOM 829 C CA . MET A 1 108 ? -8.498 -9.724 19.327 1.00 97.12 108 MET A CA 1
ATOM 830 C C . MET A 1 108 ? -9.989 -9.371 19.290 1.00 97.12 108 MET A C 1
ATOM 832 O O . MET A 1 108 ? -10.396 -8.330 19.811 1.00 97.12 108 MET A O 1
ATOM 836 N N . LEU A 1 109 ? -10.820 -10.242 18.709 1.00 97.38 109 LEU A N 1
ATOM 837 C CA . LEU A 1 109 ? -12.266 -10.055 18.664 1.00 97.38 109 LEU A CA 1
ATOM 838 C C . LEU A 1 109 ? -12.878 -10.083 20.071 1.00 97.38 109 LEU A C 1
ATOM 840 O O . LEU A 1 109 ? -13.693 -9.217 20.382 1.00 97.38 109 LEU A O 1
ATOM 844 N N . ALA A 1 110 ? -12.457 -11.017 20.929 1.00 97.25 110 ALA A N 1
ATOM 845 C CA . ALA A 1 110 ? -12.936 -11.106 22.309 1.00 97.25 110 ALA A CA 1
ATOM 846 C C . ALA A 1 110 ? -12.618 -9.840 23.128 1.00 97.25 110 ALA A C 1
ATOM 848 O O . ALA A 1 110 ? -13.443 -9.390 23.924 1.00 97.25 110 ALA A O 1
ATOM 849 N N . TRP A 1 111 ? -11.452 -9.227 22.910 1.00 97.81 111 TRP A N 1
ATOM 850 C CA . TRP A 1 111 ? -11.120 -7.923 23.494 1.00 97.81 111 TRP A CA 1
ATOM 851 C C . TRP A 1 111 ? -11.948 -6.788 22.887 1.00 97.81 111 TRP A C 1
ATOM 853 O O . TRP A 1 111 ? -12.503 -5.963 23.605 1.00 97.81 111 TRP A O 1
ATOM 863 N N . THR A 1 112 ? -12.083 -6.771 21.562 1.00 97.44 112 THR A N 1
ATOM 864 C CA . THR A 1 112 ? -12.801 -5.717 20.828 1.00 97.44 112 THR A CA 1
ATOM 865 C C . THR A 1 112 ? -14.288 -5.662 21.190 1.00 97.44 112 THR A C 1
ATOM 867 O O . THR A 1 112 ? -14.872 -4.585 21.245 1.00 97.44 112 THR A O 1
ATOM 870 N N . GLN A 1 113 ? -14.914 -6.802 21.491 1.00 96.12 113 GLN A N 1
ATOM 871 C CA . GLN A 1 113 ? -16.325 -6.870 21.892 1.00 96.12 113 GLN A CA 1
ATOM 872 C C . GLN A 1 113 ? -16.625 -6.229 23.258 1.00 96.12 113 GLN A C 1
ATOM 874 O O . GLN A 1 113 ? -17.790 -5.987 23.556 1.00 96.12 113 GLN A O 1
ATOM 879 N N . GLN A 1 114 ? -15.602 -5.935 24.064 1.00 96.56 114 GLN A N 1
ATOM 880 C CA . GLN A 1 114 ? -15.741 -5.250 25.356 1.00 96.56 114 GLN A CA 1
ATOM 881 C C . GLN A 1 114 ? -15.727 -3.714 25.224 1.00 96.56 114 GLN A C 1
ATOM 883 O O . GLN A 1 114 ? -15.902 -3.010 26.218 1.00 96.56 114 GLN A O 1
ATOM 888 N N . VAL A 1 115 ? -15.501 -3.187 24.014 1.00 95.94 115 VAL A N 1
ATOM 889 C CA . VAL A 1 115 ? -15.501 -1.746 23.730 1.00 95.94 115 VAL A CA 1
ATOM 890 C C . VAL A 1 115 ? -16.935 -1.242 23.565 1.00 95.94 115 VAL A C 1
ATOM 892 O O . VAL A 1 115 ? -17.657 -1.681 22.663 1.00 95.94 115 VAL A O 1
ATOM 895 N N . GLU A 1 116 ? -17.330 -0.292 24.411 1.00 94.06 116 GLU A N 1
ATOM 896 C CA . GLU A 1 116 ? -18.667 0.316 24.385 1.00 94.06 116 GLU A CA 1
ATOM 897 C C . GLU A 1 116 ? -18.807 1.399 23.307 1.00 94.06 116 GLU A C 1
ATOM 899 O O . GLU A 1 116 ? -19.894 1.583 22.764 1.00 94.06 116 GLU A O 1
ATOM 904 N N . ASP A 1 117 ? -17.716 2.085 22.955 1.00 93.88 117 ASP A N 1
ATOM 905 C CA . ASP A 1 117 ? -17.694 3.042 21.847 1.00 93.88 117 ASP A CA 1
ATOM 906 C C . ASP A 1 117 ? -17.787 2.300 20.503 1.00 93.88 117 ASP A C 1
ATOM 908 O O . ASP A 1 117 ? -16.821 1.698 20.026 1.00 93.88 117 ASP A O 1
ATOM 912 N N . ASP A 1 118 ? -18.957 2.356 19.866 1.00 94.00 118 ASP A N 1
ATOM 913 C CA . ASP A 1 118 ? -19.212 1.691 18.587 1.00 94.00 118 ASP A CA 1
ATOM 914 C C . ASP A 1 118 ? -18.283 2.165 17.453 1.00 94.00 118 ASP A C 1
ATOM 916 O O . ASP A 1 118 ? -17.949 1.382 16.560 1.00 94.00 118 ASP A O 1
ATOM 920 N N . ILE A 1 119 ? -17.846 3.431 17.468 1.00 92.12 119 ILE A N 1
ATOM 921 C CA . ILE A 1 119 ? -16.948 3.987 16.447 1.00 92.12 119 ILE A CA 1
ATOM 922 C C . ILE A 1 119 ? -15.563 3.366 16.606 1.00 92.12 119 ILE A C 1
ATOM 924 O O . ILE A 1 119 ? -14.998 2.847 15.638 1.00 92.12 119 ILE A O 1
ATOM 928 N N . LEU A 1 120 ? -15.010 3.391 17.819 1.00 93.62 120 LEU A N 1
ATOM 929 C CA . LEU A 1 120 ? -13.708 2.787 18.095 1.00 93.62 120 LEU A CA 1
ATOM 930 C C . LEU A 1 120 ? -13.744 1.267 17.926 1.00 93.62 120 LEU A C 1
ATOM 932 O O . LEU A 1 120 ? -12.803 0.698 17.364 1.00 93.62 120 LEU A O 1
ATOM 936 N N . ARG A 1 121 ? -14.843 0.617 18.323 1.00 96.31 121 ARG A N 1
ATOM 937 C CA . ARG A 1 121 ? -15.055 -0.815 18.104 1.00 96.31 121 ARG A CA 1
ATOM 938 C C . ARG A 1 121 ? -15.017 -1.164 16.619 1.00 96.31 121 ARG A C 1
ATOM 940 O O . ARG A 1 121 ? -14.300 -2.088 16.246 1.00 96.31 121 ARG A O 1
ATOM 947 N N . ASP A 1 122 ? -15.703 -0.411 15.759 1.00 96.19 122 ASP A N 1
ATOM 948 C CA . ASP A 1 122 ? -15.647 -0.628 14.307 1.00 96.19 122 ASP A CA 1
ATOM 949 C C . ASP A 1 122 ? -14.227 -0.470 13.748 1.00 96.19 122 ASP A C 1
ATOM 951 O O . ASP A 1 122 ? -13.810 -1.226 12.870 1.00 96.19 122 ASP A O 1
ATOM 955 N N . HIS A 1 123 ? -13.453 0.495 14.249 1.00 94.56 123 HIS A N 1
ATOM 956 C CA . HIS A 1 123 ? -12.065 0.673 13.825 1.00 94.56 123 HIS A CA 1
ATOM 957 C C . HIS A 1 123 ? -11.170 -0.513 14.213 1.00 94.56 123 HIS A C 1
ATOM 959 O O . HIS A 1 123 ? -10.360 -0.946 13.390 1.00 94.56 123 HIS A O 1
ATOM 965 N N . LEU A 1 124 ? -11.345 -1.068 15.415 1.00 96.19 124 LEU A N 1
ATOM 966 C CA . LEU A 1 124 ? -10.648 -2.281 15.856 1.00 96.19 124 LEU A CA 1
ATOM 967 C C . LEU A 1 124 ? -11.104 -3.519 15.068 1.00 96.19 124 LEU A C 1
ATOM 969 O O . LEU A 1 124 ? -10.274 -4.321 14.643 1.00 96.19 124 LEU A O 1
ATOM 973 N N . LEU A 1 125 ? -12.401 -3.642 14.772 1.00 97.69 125 LEU A N 1
ATOM 974 C CA . LEU A 1 125 ? -12.920 -4.683 13.881 1.00 97.69 125 LEU A CA 1
ATOM 975 C C . LEU A 1 125 ? -12.277 -4.594 12.487 1.00 97.69 125 LEU A C 1
ATOM 977 O O . LEU A 1 125 ? -11.849 -5.609 11.942 1.00 97.69 125 LEU A O 1
ATOM 981 N N . LEU A 1 126 ? -12.128 -3.393 11.920 1.00 96.00 126 LEU A N 1
ATOM 982 C CA . LEU A 1 126 ? -11.458 -3.198 10.628 1.00 96.00 126 LEU A CA 1
ATOM 983 C C . LEU A 1 126 ? -9.951 -3.498 10.672 1.00 96.00 126 LEU A C 1
ATOM 985 O O . LEU A 1 126 ? -9.391 -3.934 9.665 1.00 96.00 126 LEU A O 1
ATOM 989 N N . HIS A 1 127 ? -9.294 -3.291 11.815 1.00 95.62 127 HIS A N 1
ATOM 990 C CA . HIS A 1 127 ? -7.922 -3.751 12.031 1.00 95.62 127 HIS A CA 1
ATOM 991 C C . HIS A 1 127 ? -7.844 -5.286 11.971 1.00 95.62 127 HIS A C 1
ATOM 993 O O . HIS A 1 127 ? -7.037 -5.819 11.211 1.00 95.62 127 HIS A O 1
ATOM 999 N N . ILE A 1 128 ? -8.747 -5.994 12.664 1.00 97.19 128 ILE A N 1
ATOM 1000 C CA . ILE A 1 128 ? -8.833 -7.466 12.619 1.00 97.19 128 ILE A CA 1
ATOM 1001 C C . ILE A 1 128 ? -9.149 -7.959 11.198 1.00 97.19 128 ILE A C 1
ATOM 1003 O O . ILE A 1 128 ? -8.552 -8.928 10.734 1.00 97.19 128 ILE A O 1
ATOM 1007 N N . ALA A 1 129 ? -10.050 -7.283 10.474 1.00 96.88 129 ALA A N 1
ATOM 1008 C CA . ALA A 1 129 ? -10.336 -7.603 9.075 1.00 96.88 129 ALA A CA 1
ATOM 1009 C C . ALA A 1 129 ? -9.090 -7.501 8.187 1.00 96.88 129 ALA A C 1
ATOM 1011 O O . ALA A 1 129 ? -8.911 -8.325 7.294 1.00 96.88 129 ALA A O 1
ATOM 1012 N N . ALA A 1 130 ? -8.246 -6.489 8.407 1.00 95.69 130 ALA A N 1
ATOM 1013 C CA . ALA A 1 130 ? -7.016 -6.314 7.647 1.00 95.69 130 ALA A CA 1
ATOM 1014 C C . ALA A 1 130 ? -5.999 -7.425 7.938 1.00 95.69 130 ALA A C 1
ATOM 1016 O O . ALA A 1 130 ? -5.428 -7.952 6.987 1.00 95.69 130 ALA A O 1
ATOM 1017 N N . ASP A 1 131 ? -5.823 -7.810 9.206 1.00 95.44 131 ASP A N 1
ATOM 1018 C CA . ASP A 1 131 ? -4.983 -8.953 9.593 1.00 95.44 131 ASP A CA 1
ATOM 1019 C C . ASP A 1 131 ? -5.456 -10.239 8.900 1.00 95.44 131 ASP A C 1
ATOM 1021 O O . ASP A 1 131 ? -4.694 -10.849 8.152 1.00 95.44 131 ASP A O 1
ATOM 1025 N N . LEU A 1 132 ? -6.742 -10.583 9.050 1.00 96.81 132 LEU A N 1
ATOM 1026 C CA . LEU A 1 132 ? -7.341 -11.763 8.416 1.00 96.81 132 LEU A CA 1
ATOM 1027 C C . LEU A 1 132 ? -7.161 -11.747 6.894 1.00 96.81 132 LEU A C 1
ATOM 1029 O O . LEU A 1 132 ? -6.776 -12.752 6.301 1.00 96.81 132 LEU A O 1
ATOM 1033 N N . ALA A 1 133 ? -7.420 -10.611 6.242 1.00 95.75 133 ALA A N 1
ATOM 1034 C CA . ALA A 1 133 ? -7.240 -10.495 4.802 1.00 95.75 133 ALA A CA 1
ATOM 1035 C C . ALA A 1 133 ? -5.773 -10.735 4.409 1.00 95.75 133 ALA A C 1
ATOM 1037 O O . ALA A 1 133 ? -5.498 -11.565 3.542 1.00 95.75 133 ALA A O 1
ATOM 1038 N N . ILE A 1 134 ? -4.811 -10.084 5.067 1.00 93.31 134 ILE A N 1
ATOM 1039 C CA . ILE A 1 134 ? -3.385 -10.277 4.764 1.00 93.31 134 ILE A CA 1
ATOM 1040 C C . ILE A 1 134 ? -2.971 -11.744 4.963 1.00 93.31 134 ILE A C 1
ATOM 1042 O O . ILE A 1 134 ? -2.225 -12.281 4.144 1.00 93.31 134 ILE A O 1
ATOM 1046 N N . GLU A 1 135 ? -3.517 -12.421 5.971 1.00 94.12 135 GLU A N 1
ATOM 1047 C CA . GLU A 1 135 ? -3.291 -13.848 6.240 1.00 94.12 135 GLU A CA 1
ATOM 1048 C C . GLU A 1 135 ? -3.987 -14.784 5.228 1.00 94.12 135 GLU A C 1
ATOM 1050 O O . GLU A 1 135 ? -3.667 -15.965 5.147 1.00 94.12 135 GLU A O 1
ATOM 1055 N N . GLY A 1 136 ? -4.873 -14.270 4.367 1.00 95.12 136 GLY A N 1
ATOM 1056 C CA . GLY A 1 136 ? -5.588 -15.051 3.346 1.00 95.12 136 GLY A CA 1
ATOM 1057 C C . GLY A 1 136 ? -7.001 -15.472 3.734 1.00 95.12 136 GLY A C 1
ATOM 1058 O O . GLY A 1 136 ? -7.706 -16.074 2.926 1.00 95.12 136 GLY A O 1
ATOM 1059 N N . GLU A 1 137 ? -7.453 -15.090 4.919 1.00 97.00 137 GLU A N 1
ATOM 1060 C CA . GLU A 1 137 ? -8.715 -15.489 5.533 1.00 97.00 137 GLU A CA 1
ATOM 1061 C C . GLU A 1 137 ? -9.889 -14.583 5.108 1.00 97.00 137 GLU A C 1
ATOM 1063 O O . GLU A 1 137 ? -10.679 -14.110 5.929 1.00 97.00 137 GLU A O 1
ATOM 1068 N N . MET A 1 138 ? -10.041 -14.335 3.799 1.00 95.56 138 MET A N 1
ATOM 1069 C CA . MET A 1 138 ? -11.073 -13.428 3.249 1.00 95.56 138 MET A CA 1
ATOM 1070 C C . MET A 1 138 ? -12.487 -13.804 3.692 1.00 95.56 138 MET A C 1
ATOM 1072 O O . MET A 1 138 ? -13.310 -12.944 4.000 1.00 95.56 138 MET A O 1
ATOM 1076 N N . THR A 1 139 ? -12.766 -15.106 3.733 1.00 96.06 139 THR A N 1
ATOM 1077 C CA . THR A 1 139 ? -14.069 -15.645 4.128 1.00 96.06 139 THR A CA 1
ATOM 1078 C C . THR A 1 139 ? -14.398 -15.284 5.574 1.00 96.06 139 THR A C 1
ATOM 1080 O O . THR A 1 139 ? -15.534 -14.917 5.871 1.00 96.06 139 THR A O 1
ATOM 1083 N N . ARG A 1 140 ? -13.401 -15.312 6.467 1.00 97.69 140 ARG A N 1
ATOM 1084 C CA . ARG A 1 140 ? -13.577 -14.935 7.873 1.00 97.69 140 ARG A CA 1
ATOM 1085 C C . ARG A 1 140 ? -13.863 -13.445 8.021 1.00 97.69 140 ARG A C 1
ATOM 1087 O O . ARG A 1 140 ? -14.692 -13.071 8.842 1.00 97.69 140 ARG A O 1
ATOM 1094 N N . VAL A 1 141 ? -13.287 -12.582 7.182 1.00 97.00 141 VAL A N 1
ATOM 1095 C CA . VAL A 1 141 ? -13.658 -11.152 7.159 1.00 97.00 141 VAL A CA 1
ATOM 1096 C C . VAL A 1 141 ? -15.145 -10.972 6.834 1.00 97.00 141 VAL A C 1
ATOM 1098 O O . VAL A 1 141 ? -15.839 -10.191 7.490 1.00 97.00 141 VAL A O 1
ATOM 1101 N N . GLU A 1 142 ? -15.658 -11.704 5.843 1.00 94.69 142 GLU A N 1
ATOM 1102 C CA . GLU A 1 142 ? -17.067 -11.618 5.440 1.00 94.69 142 GLU A CA 1
ATOM 1103 C C . GLU A 1 142 ? -18.022 -12.221 6.481 1.00 94.69 142 GLU A C 1
ATOM 1105 O O . GLU A 1 142 ? -19.108 -11.684 6.684 1.00 94.69 142 GLU A O 1
ATOM 1110 N N . GLN A 1 143 ? -17.637 -13.313 7.145 1.00 95.69 143 GLN A N 1
ATOM 1111 C CA . GLN A 1 143 ? -18.512 -14.057 8.061 1.00 95.69 143 GLN A CA 1
ATOM 1112 C C . GLN A 1 143 ? -18.416 -13.596 9.520 1.00 95.69 143 GLN A C 1
ATOM 1114 O O . GLN A 1 143 ? -19.419 -13.570 10.233 1.00 95.69 143 GLN A O 1
ATOM 1119 N N . GLU A 1 144 ? -17.220 -13.238 9.983 1.00 96.44 144 GLU A N 1
ATOM 1120 C CA . GLU A 1 144 ? -16.963 -12.897 11.383 1.00 96.44 144 GLU A CA 1
ATOM 1121 C C . GLU A 1 144 ? -16.930 -11.384 11.594 1.00 96.44 144 GLU A C 1
ATOM 1123 O O . GLU A 1 144 ? -17.498 -10.895 12.565 1.00 96.44 144 GLU A O 1
ATOM 1128 N N . ILE A 1 145 ? -16.320 -10.609 10.698 1.00 97.12 145 ILE A N 1
ATOM 1129 C CA . ILE A 1 145 ? -16.119 -9.178 10.964 1.00 97.12 145 ILE A CA 1
ATOM 1130 C C . ILE A 1 145 ? -17.247 -8.319 10.398 1.00 97.12 145 ILE A C 1
ATOM 1132 O O . ILE A 1 145 ? -17.855 -7.539 11.126 1.00 97.12 145 ILE A O 1
ATOM 1136 N N . THR A 1 146 ? -17.564 -8.487 9.114 1.00 94.94 146 THR A N 1
ATOM 1137 C CA . THR A 1 146 ? -18.530 -7.632 8.400 1.00 94.94 146 THR A CA 1
ATOM 1138 C C . THR A 1 146 ? -19.902 -7.544 9.091 1.00 94.94 146 THR A C 1
ATOM 1140 O O . THR A 1 146 ? -20.399 -6.429 9.232 1.00 94.94 146 THR A O 1
ATOM 1143 N N . PRO A 1 147 ? -20.507 -8.641 9.602 1.00 95.25 147 PRO A N 1
ATOM 1144 C CA . PRO A 1 147 ? -21.815 -8.578 10.263 1.00 95.25 147 PRO A CA 1
ATOM 1145 C C . PRO A 1 147 ? -21.811 -7.863 11.621 1.00 95.25 147 PRO A C 1
ATOM 1147 O O . PRO A 1 147 ? -22.878 -7.588 12.161 1.00 95.25 147 PRO A O 1
ATOM 1150 N N . ARG A 1 148 ? -20.629 -7.614 12.201 1.00 96.31 148 ARG A N 1
ATOM 1151 C CA . ARG A 1 148 ? -20.460 -6.931 13.494 1.00 96.31 148 ARG A CA 1
ATOM 1152 C C . ARG A 1 148 ? -20.222 -5.428 13.342 1.00 96.31 148 ARG A C 1
ATOM 1154 O O . ARG A 1 148 ? -20.296 -4.718 14.339 1.00 96.31 148 ARG A O 1
ATOM 1161 N N . LEU A 1 149 ? -19.921 -4.966 12.128 1.00 95.50 149 LEU A N 1
ATOM 1162 C CA . LEU A 1 149 ? -19.765 -3.547 11.829 1.00 95.50 149 LEU A CA 1
ATOM 1163 C C . LEU A 1 149 ? -21.128 -2.865 11.769 1.00 95.50 149 LEU A C 1
ATOM 1165 O O . LEU A 1 149 ? -22.118 -3.459 11.330 1.00 95.50 149 LEU A O 1
ATOM 1169 N N . ARG A 1 150 ? -21.167 -1.581 12.128 1.00 94.00 150 ARG A N 1
ATOM 1170 C CA . ARG A 1 150 ? -22.356 -0.765 11.864 1.00 94.00 150 ARG A CA 1
ATOM 1171 C C . ARG A 1 150 ? -22.668 -0.717 10.355 1.00 94.00 150 ARG A C 1
ATOM 1173 O O . ARG A 1 150 ? -21.747 -0.783 9.533 1.00 94.00 150 ARG A O 1
ATOM 1180 N N . PRO A 1 151 ? -23.949 -0.582 9.953 1.00 89.81 151 PRO A N 1
ATOM 1181 C CA . PRO A 1 151 ? -24.337 -0.601 8.539 1.00 89.81 151 PRO A CA 1
ATOM 1182 C C . PRO A 1 151 ? -23.624 0.447 7.674 1.00 89.81 151 PRO A C 1
ATOM 1184 O O . PRO A 1 151 ? -23.284 0.175 6.525 1.00 89.81 151 PRO A O 1
ATOM 1187 N N . ASP A 1 152 ? -23.354 1.627 8.232 1.00 88.00 152 ASP A N 1
ATOM 1188 C CA . ASP A 1 152 ? -22.622 2.719 7.586 1.00 88.00 152 ASP A CA 1
ATOM 1189 C C . ASP A 1 152 ? -21.104 2.489 7.532 1.00 88.00 152 ASP A C 1
ATOM 1191 O O . ASP A 1 152 ? -20.398 3.281 6.922 1.00 88.00 152 ASP A O 1
ATOM 1195 N N . MET A 1 153 ? -20.595 1.410 8.130 1.00 89.50 153 MET A N 1
ATOM 1196 C CA . MET A 1 153 ? -19.172 1.055 8.183 1.00 89.50 153 MET A CA 1
ATOM 1197 C C . MET A 1 153 ? -18.858 -0.275 7.491 1.00 89.50 153 MET A C 1
ATOM 1199 O O . MET A 1 153 ? -17.701 -0.522 7.149 1.00 89.50 153 MET A O 1
ATOM 1203 N N . ALA A 1 154 ? -19.865 -1.111 7.220 1.00 88.50 154 ALA A N 1
ATOM 1204 C CA . ALA A 1 154 ? -19.699 -2.414 6.572 1.00 88.50 154 ALA A CA 1
ATOM 1205 C C . ALA A 1 154 ? -18.973 -2.330 5.213 1.00 88.50 154 ALA A C 1
ATOM 1207 O O . ALA A 1 154 ? -18.141 -3.182 4.898 1.00 88.50 154 ALA A O 1
ATOM 1208 N N . HIS A 1 155 ? -19.189 -1.255 4.446 1.00 87.69 155 HIS A N 1
ATOM 1209 C CA . HIS A 1 155 ? -18.495 -1.014 3.173 1.00 87.69 155 HIS A CA 1
ATOM 1210 C C . HIS A 1 155 ? -16.962 -0.923 3.330 1.00 87.69 155 HIS A C 1
ATOM 1212 O O . HIS A 1 155 ? -16.213 -1.222 2.398 1.00 87.69 155 HIS A O 1
ATOM 1218 N N . ARG A 1 156 ? -16.455 -0.553 4.514 1.00 89.44 156 ARG A N 1
ATOM 1219 C CA . ARG A 1 156 ? -15.010 -0.487 4.773 1.00 89.44 156 ARG A CA 1
ATOM 1220 C C . ARG A 1 156 ? -14.376 -1.875 4.857 1.00 89.44 156 ARG A C 1
ATOM 1222 O O . ARG A 1 156 ? -13.206 -2.019 4.503 1.00 89.44 156 ARG A O 1
ATOM 1229 N N . ALA A 1 157 ? -15.131 -2.903 5.253 1.00 91.69 157 ALA A N 1
ATOM 1230 C CA . ALA A 1 157 ? -14.672 -4.288 5.156 1.00 91.69 157 ALA A CA 1
ATOM 1231 C C . ALA A 1 157 ? -14.582 -4.740 3.690 1.00 91.69 157 ALA A C 1
ATOM 1233 O O . ALA A 1 157 ? -13.622 -5.413 3.309 1.00 91.69 157 ALA A O 1
ATOM 1234 N N . ASP A 1 158 ? -15.514 -4.301 2.834 1.00 89.69 158 ASP A N 1
ATOM 1235 C CA . ASP A 1 158 ? -15.421 -4.553 1.392 1.00 89.69 158 ASP A CA 1
ATOM 1236 C C . ASP A 1 158 ? -14.156 -3.937 0.797 1.00 89.69 158 ASP A C 1
ATOM 1238 O O . ASP A 1 158 ? -13.467 -4.583 0.008 1.00 89.69 158 ASP A O 1
ATOM 1242 N N . ARG A 1 159 ? -13.813 -2.716 1.220 1.00 90.19 159 ARG A N 1
ATOM 1243 C CA . ARG A 1 159 ? -12.558 -2.054 0.858 1.00 90.19 159 ARG A CA 1
ATOM 1244 C C . ARG A 1 159 ? -11.331 -2.876 1.245 1.00 90.19 159 ARG A C 1
ATOM 1246 O O . ARG A 1 159 ? -10.432 -3.019 0.417 1.00 90.19 159 ARG A O 1
ATOM 1253 N N . VAL A 1 160 ? -11.275 -3.392 2.475 1.00 92.75 160 VAL A N 1
ATOM 1254 C CA . VAL A 1 160 ? -10.160 -4.236 2.938 1.00 92.75 160 VAL A CA 1
ATOM 1255 C C . VAL A 1 160 ? -9.996 -5.435 2.002 1.00 92.75 160 VAL A C 1
ATOM 1257 O O . VAL A 1 160 ? -8.912 -5.668 1.472 1.00 92.75 160 VAL A O 1
ATOM 1260 N N . LEU A 1 161 ? -11.094 -6.128 1.708 1.00 94.00 161 LEU A N 1
ATOM 1261 C CA . LEU A 1 161 ? -11.092 -7.289 0.820 1.00 94.00 161 LEU A CA 1
ATOM 1262 C C . LEU A 1 161 ? -10.670 -6.935 -0.612 1.00 94.00 161 LEU A C 1
ATOM 1264 O O . LEU A 1 161 ? -9.842 -7.625 -1.199 1.00 94.00 161 LEU A O 1
ATOM 1268 N N . LEU A 1 162 ? -11.195 -5.846 -1.177 1.00 93.56 162 LEU A N 1
ATOM 1269 C CA . LEU A 1 162 ? -10.842 -5.388 -2.524 1.00 93.56 162 LEU A CA 1
ATOM 1270 C C . LEU A 1 162 ? -9.365 -5.000 -2.637 1.00 93.56 162 LEU A C 1
ATOM 1272 O O . LEU A 1 162 ? -8.725 -5.353 -3.627 1.00 93.56 162 LEU A O 1
ATOM 1276 N N . MET A 1 163 ? -8.816 -4.299 -1.638 1.00 93.75 163 MET A N 1
ATOM 1277 C CA . MET A 1 163 ? -7.385 -3.983 -1.599 1.00 93.75 163 MET A CA 1
ATOM 1278 C C . MET A 1 163 ? -6.539 -5.240 -1.573 1.00 93.75 163 MET A C 1
ATOM 1280 O O . MET A 1 163 ? -5.534 -5.310 -2.275 1.00 93.75 163 MET A O 1
ATOM 1284 N N . GLU A 1 164 ? -6.923 -6.224 -0.771 1.00 95.25 164 GLU A N 1
ATOM 1285 C CA . GLU A 1 164 ? -6.101 -7.409 -0.615 1.00 95.25 164 GLU A CA 1
ATOM 1286 C C . GLU A 1 164 ? -6.186 -8.342 -1.829 1.00 95.25 164 GLU A C 1
ATOM 1288 O O . GLU A 1 164 ? -5.149 -8.797 -2.313 1.00 95.25 164 GLU A O 1
ATOM 1293 N N . TYR A 1 165 ? -7.370 -8.525 -2.426 1.00 95.88 165 TYR A N 1
ATOM 1294 C CA . TYR A 1 165 ? -7.479 -9.192 -3.729 1.00 95.88 165 TYR A CA 1
ATOM 1295 C C . TYR A 1 165 ? -6.622 -8.490 -4.793 1.00 95.88 165 TYR A C 1
ATOM 1297 O O . TYR A 1 165 ? -5.901 -9.153 -5.539 1.00 95.88 165 TYR A O 1
ATOM 1305 N N . ALA A 1 166 ? -6.634 -7.151 -4.825 1.00 95.62 166 ALA A N 1
ATOM 1306 C CA . ALA A 1 166 ? -5.789 -6.374 -5.727 1.00 95.62 166 ALA A CA 1
ATOM 1307 C C . ALA A 1 166 ? -4.293 -6.593 -5.461 1.00 95.62 166 ALA A C 1
ATOM 1309 O O . ALA A 1 166 ? -3.552 -6.874 -6.398 1.00 95.62 166 ALA A O 1
ATOM 1310 N N . ARG A 1 167 ? -3.845 -6.527 -4.197 1.00 93.88 167 ARG A N 1
ATOM 1311 C CA . ARG A 1 167 ? -2.444 -6.765 -3.791 1.00 93.88 167 ARG A CA 1
ATOM 1312 C C . ARG A 1 167 ? -1.938 -8.141 -4.217 1.00 93.88 167 ARG A C 1
ATOM 1314 O O . ARG A 1 167 ? -0.774 -8.256 -4.600 1.00 93.88 167 ARG A O 1
ATOM 1321 N N . ARG A 1 168 ? -2.809 -9.149 -4.168 1.00 94.81 168 ARG A N 1
ATOM 1322 C CA . ARG A 1 168 ? -2.518 -10.534 -4.562 1.00 94.81 168 ARG A CA 1
ATOM 1323 C C . ARG A 1 168 ? -2.577 -10.783 -6.069 1.00 94.81 168 ARG A C 1
ATOM 1325 O O . ARG A 1 168 ? -2.220 -11.876 -6.485 1.00 94.81 168 ARG A O 1
ATOM 1332 N N . GLY A 1 169 ? -3.044 -9.823 -6.871 1.00 95.62 169 GLY A N 1
ATOM 1333 C CA . GLY A 1 169 ? -3.307 -10.055 -8.293 1.00 95.62 169 GLY A CA 1
ATOM 1334 C C . GLY A 1 169 ? -4.476 -11.021 -8.548 1.00 95.62 169 GLY A C 1
ATOM 1335 O O . GLY A 1 169 ? -4.588 -11.570 -9.644 1.00 95.62 169 GLY A O 1
ATOM 1336 N N . ASP A 1 170 ? -5.352 -11.249 -7.559 1.00 96.62 170 ASP A N 1
ATOM 1337 C CA . ASP A 1 170 ? -6.494 -12.164 -7.676 1.00 96.62 170 ASP A CA 1
ATOM 1338 C C . ASP A 1 170 ? -7.669 -11.474 -8.377 1.00 96.62 170 ASP A C 1
ATOM 1340 O O . ASP A 1 170 ? -8.588 -10.933 -7.755 1.00 96.62 170 ASP A O 1
ATOM 1344 N N . VAL A 1 171 ? -7.641 -11.519 -9.709 1.00 96.44 171 VAL A N 1
ATOM 1345 C CA . VAL A 1 171 ? -8.692 -10.963 -10.571 1.00 96.44 171 VAL A CA 1
ATOM 1346 C C . VAL A 1 171 ? -10.054 -11.586 -10.261 1.00 96.44 171 VAL A C 1
ATOM 1348 O O . VAL A 1 171 ? -11.063 -10.886 -10.176 1.00 96.44 171 VAL A O 1
ATOM 1351 N N . SER A 1 172 ? -10.103 -12.901 -10.054 1.00 95.81 172 SER A N 1
ATOM 1352 C CA . SER A 1 172 ? -11.365 -13.614 -9.852 1.00 95.81 172 SER A CA 1
ATOM 1353 C C . SER A 1 172 ? -12.025 -13.228 -8.528 1.00 95.81 172 SER A C 1
ATOM 1355 O O . SER A 1 172 ? -13.223 -12.928 -8.496 1.00 95.81 172 SER A O 1
ATOM 1357 N N . GLY A 1 173 ? -11.257 -13.210 -7.436 1.00 95.88 173 GLY A N 1
ATOM 1358 C CA . GLY A 1 173 ? -11.709 -12.744 -6.127 1.00 95.88 173 GLY A CA 1
ATOM 1359 C C . GLY A 1 173 ? -12.136 -11.282 -6.153 1.00 95.88 173 GLY A C 1
ATOM 1360 O O . GLY A 1 173 ? -13.248 -10.957 -5.718 1.00 95.88 173 GLY A O 1
ATOM 1361 N N . PHE A 1 174 ? -11.322 -10.424 -6.774 1.00 95.38 174 PHE A N 1
ATOM 1362 C CA . PHE A 1 174 ? -11.611 -9.002 -6.915 1.00 95.38 174 PHE A CA 1
ATOM 1363 C C . PHE A 1 174 ? -12.954 -8.751 -7.608 1.00 95.38 174 PHE A C 1
ATOM 1365 O O . PHE A 1 174 ? -13.811 -8.049 -7.071 1.00 95.38 174 PHE A O 1
ATOM 1372 N N . LEU A 1 175 ? -13.185 -9.361 -8.777 1.00 94.00 175 LEU A N 1
ATOM 1373 C CA . LEU A 1 175 ? -14.407 -9.138 -9.554 1.00 94.00 175 LEU A CA 1
ATOM 1374 C C . LEU A 1 175 ? -15.654 -9.699 -8.869 1.00 94.00 175 LEU A C 1
ATOM 1376 O O . LEU A 1 175 ? -16.724 -9.087 -8.951 1.00 94.00 175 LEU A O 1
ATOM 1380 N N . ARG A 1 176 ? -15.545 -10.833 -8.163 1.00 93.62 176 ARG A N 1
ATOM 1381 C CA . ARG A 1 176 ? -16.654 -11.345 -7.340 1.00 93.62 176 ARG A CA 1
ATOM 1382 C C . ARG A 1 176 ? -17.010 -10.366 -6.227 1.00 93.62 176 ARG A C 1
ATOM 1384 O O . ARG A 1 176 ? -18.197 -10.110 -6.017 1.00 93.62 176 ARG A O 1
ATOM 1391 N N . LYS A 1 177 ? -16.009 -9.809 -5.540 1.00 92.81 177 LYS A N 1
ATOM 1392 C CA . LYS A 1 177 ? -16.233 -8.867 -4.441 1.00 92.81 177 LYS A CA 1
ATOM 1393 C C . LYS A 1 177 ? -16.775 -7.527 -4.933 1.00 92.81 177 LYS A C 1
ATOM 1395 O O . LYS A 1 177 ? -17.754 -7.026 -4.388 1.00 92.81 177 LYS A O 1
ATOM 1400 N N . GLN A 1 178 ? -16.217 -6.989 -6.015 1.00 90.50 178 GLN A N 1
ATOM 1401 C CA . GLN A 1 178 ? -16.609 -5.700 -6.592 1.00 90.50 178 GLN A CA 1
ATOM 1402 C C . GLN A 1 178 ? -18.093 -5.647 -6.988 1.00 90.50 178 GLN A C 1
ATOM 1404 O O . GLN A 1 178 ? -18.722 -4.593 -6.901 1.00 90.50 178 GLN A O 1
ATOM 1409 N N . LYS A 1 179 ? -18.670 -6.772 -7.428 1.00 86.81 179 LYS A N 1
ATOM 1410 C CA . LYS A 1 179 ? -20.102 -6.861 -7.764 1.00 86.81 179 LYS A CA 1
ATOM 1411 C C . LYS A 1 179 ? -21.018 -6.673 -6.551 1.00 86.81 179 LYS A C 1
ATOM 1413 O O . LYS A 1 179 ? -22.160 -6.269 -6.738 1.00 86.81 179 LYS A O 1
ATOM 1418 N N . LYS A 1 180 ? -20.535 -6.995 -5.348 1.00 84.88 180 LYS A N 1
ATOM 1419 C CA . LYS A 1 180 ? -21.299 -6.933 -4.094 1.00 84.88 180 LYS A CA 1
ATOM 1420 C C . LYS A 1 180 ? -21.051 -5.648 -3.300 1.00 84.88 180 LYS A C 1
ATOM 1422 O O . LYS A 1 180 ? -21.919 -5.261 -2.530 1.00 84.88 180 LYS A O 1
ATOM 1427 N N . ALA A 1 181 ? -19.891 -5.017 -3.482 1.00 83.69 181 ALA A N 1
ATOM 1428 C CA . ALA A 1 181 ? -19.510 -3.811 -2.751 1.00 83.69 181 ALA A CA 1
ATOM 1429 C C . ALA A 1 181 ? -20.373 -2.594 -3.134 1.00 83.69 181 ALA A C 1
ATOM 1431 O O . ALA A 1 181 ? -20.696 -2.405 -4.313 1.00 83.69 181 ALA A O 1
ATOM 1432 N N . ASP A 1 182 ? -20.690 -1.731 -2.162 1.00 75.00 182 ASP A N 1
ATOM 1433 C CA . ASP A 1 182 ? -21.351 -0.448 -2.432 1.00 75.00 182 ASP A CA 1
ATOM 1434 C C . ASP A 1 182 ? -20.395 0.509 -3.164 1.00 75.00 182 ASP A C 1
ATOM 1436 O O . ASP A 1 182 ? -19.500 1.132 -2.591 1.00 75.00 182 ASP A O 1
ATOM 1440 N N . GLN A 1 183 ? -20.601 0.641 -4.474 1.00 70.06 183 GLN A N 1
ATOM 1441 C CA . GLN A 1 183 ? -19.726 1.427 -5.340 1.00 70.06 183 GLN A CA 1
ATOM 1442 C C . GLN A 1 183 ? -19.877 2.943 -5.164 1.00 70.06 183 GLN A C 1
ATOM 1444 O O . GLN A 1 183 ? -19.018 3.688 -5.643 1.00 70.06 183 GLN A O 1
ATOM 1449 N N . ARG A 1 184 ? -20.957 3.423 -4.527 1.00 76.06 184 ARG A N 1
ATOM 1450 C CA . ARG A 1 184 ? -21.192 4.867 -4.361 1.00 76.06 184 ARG A CA 1
ATOM 1451 C C . ARG A 1 184 ? -20.315 5.446 -3.262 1.00 76.06 184 ARG A C 1
ATOM 1453 O O . ARG A 1 184 ? -19.730 6.506 -3.468 1.00 76.06 184 ARG A O 1
ATOM 1460 N N . GLN A 1 185 ? -20.208 4.745 -2.136 1.00 75.12 185 GLN A N 1
ATOM 1461 C CA . GLN A 1 185 ? -19.420 5.199 -0.987 1.00 75.12 185 GLN A CA 1
ATOM 1462 C C . GLN A 1 185 ? -17.910 5.043 -1.234 1.00 75.12 185 GLN A C 1
ATOM 1464 O O . GLN A 1 185 ? -17.124 5.878 -0.801 1.00 75.12 185 GLN A O 1
ATOM 1469 N N . GLU A 1 186 ? -17.510 4.059 -2.046 1.00 72.12 186 GLU A N 1
ATOM 1470 C CA . GLU A 1 186 ? -16.102 3.679 -2.230 1.00 72.12 186 GLU A CA 1
ATOM 1471 C C . GLU A 1 186 ? -15.506 4.075 -3.591 1.00 72.12 186 GLU A C 1
ATOM 1473 O O . GLU A 1 186 ? -14.538 3.468 -4.049 1.00 72.12 186 GLU A O 1
ATOM 1478 N N . ARG A 1 187 ? -16.042 5.093 -4.281 1.00 80.38 187 ARG A N 1
ATOM 1479 C CA . ARG A 1 187 ? -15.606 5.431 -5.654 1.00 80.38 187 ARG A CA 1
ATOM 1480 C C . ARG A 1 187 ? -14.089 5.615 -5.780 1.00 80.38 187 ARG A C 1
ATOM 1482 O O . ARG A 1 187 ? -13.490 5.044 -6.687 1.00 80.38 187 ARG A O 1
ATOM 1489 N N . HIS A 1 188 ? -13.472 6.407 -4.905 1.00 81.31 188 HIS A N 1
ATOM 1490 C CA . HIS A 1 188 ? -12.031 6.682 -4.972 1.00 81.31 188 HIS A CA 1
ATOM 1491 C C . HIS A 1 188 ? -11.200 5.446 -4.646 1.00 81.31 188 HIS A C 1
ATOM 1493 O O . HIS A 1 188 ? -10.274 5.108 -5.378 1.00 81.31 188 HIS A O 1
ATOM 1499 N N . THR A 1 189 ? -11.577 4.720 -3.599 1.00 78.19 189 THR A N 1
ATOM 1500 C CA . THR A 1 189 ? -10.874 3.501 -3.221 1.00 78.19 189 THR A CA 1
ATOM 1501 C C . THR A 1 189 ? -11.020 2.406 -4.268 1.00 78.19 189 THR A C 1
ATOM 1503 O O . THR A 1 189 ? -10.053 1.701 -4.520 1.00 78.19 189 THR A O 1
ATOM 1506 N N . LEU A 1 190 ? -12.158 2.298 -4.956 1.00 86.31 190 LEU A N 1
ATOM 1507 C CA . LEU A 1 190 ? -12.314 1.396 -6.096 1.00 86.31 190 LEU A CA 1
ATOM 1508 C C . LEU A 1 190 ? -11.375 1.752 -7.250 1.00 86.31 190 LEU A C 1
ATOM 1510 O O . LEU A 1 190 ? -10.830 0.847 -7.875 1.00 86.31 190 LEU A O 1
ATOM 1514 N N . LEU A 1 191 ? -11.160 3.039 -7.536 1.00 88.88 191 LEU A N 1
ATOM 1515 C CA . LEU A 1 191 ? -10.190 3.446 -8.557 1.00 88.88 191 LEU A CA 1
ATOM 1516 C C . LEU A 1 191 ? -8.771 3.015 -8.169 1.00 88.88 191 LEU A C 1
ATOM 1518 O O . LEU A 1 191 ? -8.085 2.415 -8.997 1.00 88.88 191 LEU A O 1
ATOM 1522 N N . ASP A 1 192 ? -8.383 3.244 -6.911 1.00 89.31 192 ASP A N 1
ATOM 1523 C CA . ASP A 1 192 ? -7.092 2.806 -6.368 1.00 89.31 192 ASP A CA 1
ATOM 1524 C C . ASP A 1 192 ? -6.951 1.276 -6.405 1.0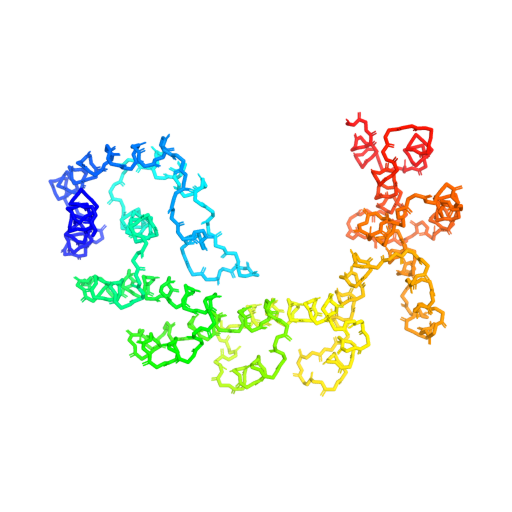0 89.31 192 ASP A C 1
ATOM 1526 O O . ASP A 1 192 ? -5.904 0.754 -6.783 1.00 89.31 192 ASP A O 1
ATOM 1530 N N . ALA A 1 193 ? -8.019 0.553 -6.057 1.00 92.06 193 ALA A N 1
ATOM 1531 C CA . ALA A 1 193 ? -8.087 -0.906 -6.048 1.00 92.06 193 ALA A CA 1
ATOM 1532 C C . ALA A 1 193 ? -7.823 -1.487 -7.435 1.00 92.06 193 ALA A C 1
ATOM 1534 O O . ALA A 1 193 ? -7.034 -2.415 -7.597 1.00 92.06 193 ALA A O 1
ATOM 1535 N N . ARG A 1 194 ? -8.491 -0.920 -8.444 1.00 93.50 194 ARG A N 1
ATOM 1536 C CA . ARG A 1 194 ? -8.367 -1.347 -9.837 1.00 93.50 194 ARG A CA 1
ATOM 1537 C C . ARG A 1 194 ? -6.981 -1.053 -10.384 1.00 93.50 194 ARG A C 1
ATOM 1539 O O . ARG A 1 194 ? -6.403 -1.926 -11.022 1.00 93.50 194 ARG A O 1
ATOM 1546 N N . ALA A 1 195 ? -6.446 0.137 -10.102 1.00 94.25 195 ALA A N 1
ATOM 1547 C CA . ALA A 1 195 ? -5.080 0.481 -10.481 1.00 94.25 195 ALA A CA 1
ATOM 1548 C C . ALA A 1 195 ? -4.096 -0.526 -9.881 1.00 94.25 195 ALA A C 1
ATOM 1550 O O . ALA A 1 195 ? -3.330 -1.146 -10.612 1.00 94.25 195 ALA A O 1
ATOM 1551 N N . LEU A 1 196 ? -4.198 -0.776 -8.574 1.00 95.31 196 LEU A N 1
ATOM 1552 C CA . LEU A 1 196 ? -3.343 -1.737 -7.891 1.00 95.31 196 LEU A CA 1
ATOM 1553 C C . LEU A 1 196 ? -3.487 -3.157 -8.455 1.00 95.31 196 LEU A C 1
ATOM 1555 O O . LEU A 1 196 ? -2.474 -3.822 -8.642 1.00 95.31 196 LEU A O 1
ATOM 1559 N N . LEU A 1 197 ? -4.705 -3.619 -8.760 1.00 96.56 197 LEU A N 1
ATOM 1560 C CA . LEU A 1 197 ? -4.918 -4.939 -9.359 1.00 96.56 197 LEU A CA 1
ATOM 1561 C C . LEU A 1 197 ? -4.211 -5.042 -10.713 1.00 96.56 197 LEU A C 1
ATOM 1563 O O . LEU A 1 197 ? -3.480 -5.999 -10.939 1.00 96.56 197 LEU A O 1
ATOM 1567 N N . VAL A 1 198 ? -4.399 -4.057 -11.595 1.00 97.31 198 VAL A N 1
ATOM 1568 C CA . VAL A 1 198 ? -3.773 -4.035 -12.926 1.00 97.31 198 VAL A CA 1
ATOM 1569 C C . VAL A 1 198 ? -2.251 -4.046 -12.819 1.00 97.31 198 VAL A C 1
ATOM 1571 O O . VAL A 1 198 ? -1.590 -4.811 -13.516 1.00 97.31 198 VAL A O 1
ATOM 1574 N N . GLU A 1 199 ? -1.690 -3.243 -11.917 1.00 96.38 199 GLU A N 1
ATOM 1575 C CA . GLU A 1 199 ? -0.252 -3.224 -11.653 1.00 96.38 199 GLU A CA 1
ATOM 1576 C C . GLU A 1 199 ? 0.251 -4.589 -11.151 1.00 96.38 199 GLU A C 1
ATOM 1578 O O . GLU A 1 199 ? 1.278 -5.086 -11.615 1.00 96.38 199 GLU A O 1
ATOM 1583 N N . ARG A 1 200 ? -0.477 -5.238 -10.233 1.00 96.94 200 ARG A N 1
ATOM 1584 C CA . ARG A 1 200 ? -0.093 -6.549 -9.686 1.00 96.94 200 ARG A CA 1
ATOM 1585 C C . ARG A 1 200 ? -0.203 -7.667 -10.713 1.00 96.94 200 ARG A C 1
ATOM 1587 O O . ARG A 1 200 ? 0.719 -8.472 -10.801 1.00 96.94 200 ARG A O 1
ATOM 1594 N N . VAL A 1 201 ? -1.257 -7.675 -11.528 1.00 97.88 201 VAL A N 1
ATOM 1595 C CA . VAL A 1 201 ? -1.396 -8.603 -12.661 1.00 97.88 201 VAL A CA 1
ATOM 1596 C C . VAL A 1 201 ? -0.250 -8.399 -13.648 1.00 97.88 201 VAL A C 1
ATOM 1598 O O . VAL A 1 201 ? 0.393 -9.373 -14.021 1.00 97.88 201 VAL A O 1
ATOM 1601 N N . ALA A 1 202 ? 0.085 -7.151 -13.991 1.00 97.00 202 ALA A N 1
ATOM 1602 C CA . ALA A 1 202 ? 1.199 -6.858 -14.891 1.00 97.00 202 ALA A CA 1
ATOM 1603 C C . ALA A 1 202 ? 2.533 -7.391 -14.345 1.00 97.00 202 ALA A C 1
ATOM 1605 O O . ALA A 1 202 ? 3.288 -8.023 -15.079 1.00 97.00 202 ALA A O 1
ATOM 1606 N N . ALA A 1 203 ? 2.805 -7.181 -13.054 1.00 94.88 203 ALA A N 1
ATOM 1607 C CA . ALA A 1 203 ? 4.038 -7.631 -12.412 1.00 94.88 203 ALA A CA 1
ATOM 1608 C C . ALA A 1 203 ? 4.147 -9.161 -12.264 1.00 94.88 203 ALA A C 1
ATOM 1610 O O . ALA A 1 203 ? 5.250 -9.695 -12.303 1.00 94.88 203 ALA A O 1
ATOM 1611 N N . GLN A 1 204 ? 3.032 -9.862 -12.034 1.00 95.31 204 GLN A N 1
ATOM 1612 C CA . GLN A 1 204 ? 3.034 -11.290 -11.678 1.00 95.31 204 GLN A CA 1
ATOM 1613 C C . GLN A 1 204 ? 2.705 -12.214 -12.853 1.00 95.31 204 GLN A C 1
ATOM 1615 O O . GLN A 1 204 ? 3.217 -13.327 -12.921 1.00 95.31 204 GLN A O 1
ATOM 1620 N N . GLN A 1 205 ? 1.823 -11.772 -13.749 1.00 95.19 205 GLN A N 1
ATOM 1621 C CA . GLN A 1 205 ? 1.257 -12.568 -14.844 1.00 95.19 205 GLN A CA 1
ATOM 1622 C C . GLN A 1 205 ? 1.666 -12.030 -16.224 1.00 95.19 205 GLN A C 1
ATOM 1624 O O . GLN A 1 205 ? 1.393 -12.668 -17.237 1.00 95.19 205 GLN A O 1
ATOM 1629 N N . GLY A 1 206 ? 2.346 -10.880 -16.269 1.00 93.25 206 GLY A N 1
ATOM 1630 C CA . GLY A 1 206 ? 2.813 -10.242 -17.494 1.00 93.25 206 GLY A CA 1
ATOM 1631 C C . GLY A 1 206 ? 1.851 -9.192 -18.047 1.00 93.25 206 GLY A C 1
ATOM 1632 O O . GLY A 1 206 ? 0.687 -9.081 -17.651 1.00 93.25 206 GLY A O 1
ATOM 1633 N N . LEU A 1 207 ? 2.366 -8.386 -18.976 1.00 94.62 207 LEU A N 1
ATOM 1634 C CA . LEU A 1 207 ? 1.652 -7.230 -19.513 1.00 94.62 207 LEU A CA 1
ATOM 1635 C C . LEU A 1 207 ? 0.413 -7.615 -20.329 1.00 94.62 207 LEU A C 1
ATOM 1637 O O . LEU A 1 207 ? -0.618 -6.968 -20.178 1.00 94.62 207 LEU A O 1
ATOM 1641 N N . ASP A 1 208 ? 0.469 -8.695 -21.108 1.00 94.00 208 ASP A N 1
ATOM 1642 C CA . ASP A 1 208 ? -0.659 -9.135 -21.941 1.00 94.00 208 ASP A CA 1
ATOM 1643 C C . ASP A 1 208 ? -1.886 -9.485 -21.085 1.00 94.00 208 ASP A C 1
ATOM 1645 O O . ASP A 1 208 ? -3.001 -9.063 -21.3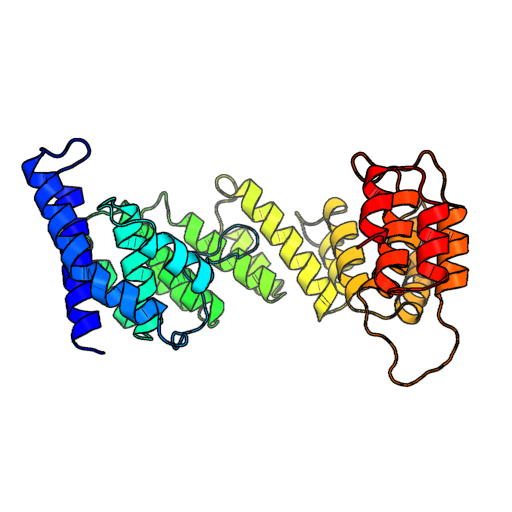90 1.00 94.00 208 ASP A O 1
ATOM 1649 N N . ALA A 1 209 ? -1.681 -10.162 -19.949 1.00 95.56 209 ALA A N 1
ATOM 1650 C CA . ALA A 1 209 ? -2.750 -10.463 -18.996 1.00 95.56 209 ALA A CA 1
ATOM 1651 C C . ALA A 1 209 ? -3.375 -9.184 -18.408 1.00 95.56 209 ALA A C 1
ATOM 1653 O O . ALA A 1 209 ? -4.594 -9.086 -18.252 1.00 95.56 209 ALA A O 1
ATOM 1654 N N . ALA A 1 210 ? -2.553 -8.175 -18.110 1.00 96.38 210 ALA A N 1
ATOM 1655 C CA . ALA A 1 210 ? -3.026 -6.902 -17.580 1.00 96.38 210 ALA A CA 1
ATOM 1656 C C . ALA A 1 210 ? -3.763 -6.055 -18.631 1.00 96.38 210 ALA A C 1
ATOM 1658 O O . ALA A 1 210 ? -4.748 -5.392 -18.297 1.00 96.38 210 ALA A O 1
ATOM 1659 N N . LEU A 1 211 ? -3.324 -6.078 -19.893 1.00 94.62 211 LEU A N 1
ATOM 1660 C CA . LEU A 1 211 ? -4.014 -5.400 -20.993 1.00 94.62 211 LEU A CA 1
ATOM 1661 C C . LEU A 1 211 ? -5.345 -6.074 -21.313 1.00 94.62 211 LEU A C 1
ATOM 1663 O O . LEU A 1 211 ? -6.350 -5.377 -21.428 1.00 94.62 211 LEU A O 1
ATOM 1667 N N . HIS A 1 212 ? -5.378 -7.407 -21.327 1.00 94.81 212 HIS A N 1
ATOM 1668 C CA . HIS A 1 212 ? -6.614 -8.169 -21.464 1.00 94.81 212 HIS A CA 1
ATOM 1669 C C . HIS A 1 212 ? -7.617 -7.823 -20.354 1.00 94.81 212 HIS A C 1
ATOM 1671 O O . HIS A 1 212 ? -8.789 -7.568 -20.625 1.00 94.81 212 HIS A O 1
ATOM 1677 N N . LEU A 1 213 ? -7.154 -7.711 -19.100 1.00 95.50 213 LEU A N 1
ATOM 1678 C CA . LEU A 1 213 ? -7.982 -7.222 -17.994 1.00 95.50 213 LEU A CA 1
ATOM 1679 C C . LEU A 1 213 ? -8.525 -5.807 -18.265 1.00 95.50 213 LEU A C 1
ATOM 1681 O O . LEU A 1 213 ? -9.691 -5.540 -17.976 1.00 95.50 213 LEU A O 1
ATOM 1685 N N . CYS A 1 214 ? -7.709 -4.907 -18.820 1.00 94.25 214 CYS A N 1
ATOM 1686 C CA . CYS A 1 214 ? -8.137 -3.548 -19.163 1.00 94.25 214 CYS A CA 1
ATOM 1687 C C . CYS A 1 214 ? -9.170 -3.500 -20.298 1.00 94.25 214 CYS A C 1
ATOM 1689 O O . CYS A 1 214 ? -9.969 -2.570 -20.328 1.00 94.25 214 CYS A O 1
ATOM 1691 N N . GLU A 1 215 ? -9.149 -4.463 -21.215 1.00 92.19 215 GLU A N 1
ATOM 1692 C CA . GLU A 1 215 ? -9.995 -4.490 -22.414 1.00 92.19 215 GLU A CA 1
ATOM 1693 C C . GLU A 1 215 ? -11.331 -5.186 -22.173 1.00 92.19 215 GLU A C 1
ATOM 1695 O O . GLU A 1 215 ? -12.389 -4.642 -22.486 1.00 92.19 215 GLU A O 1
ATOM 1700 N N . GLU A 1 216 ? -11.293 -6.364 -21.559 1.00 91.56 216 GLU A N 1
ATOM 1701 C CA . GLU A 1 216 ? -12.462 -7.239 -21.466 1.00 91.56 216 GLU A CA 1
ATOM 1702 C C . GLU A 1 216 ? -13.306 -6.990 -20.211 1.00 91.56 216 GLU A C 1
ATOM 1704 O O . GLU A 1 216 ? -14.452 -7.438 -20.107 1.00 91.56 216 GLU A O 1
ATOM 1709 N N . THR A 1 217 ? -12.768 -6.275 -19.218 1.00 90.62 217 THR A N 1
ATOM 1710 C CA . THR A 1 217 ? -13.430 -6.139 -17.916 1.00 90.62 217 THR A CA 1
ATOM 1711 C C . THR A 1 217 ? -14.010 -4.751 -17.700 1.00 90.62 217 THR A C 1
ATOM 1713 O O . THR A 1 217 ? -13.304 -3.768 -17.490 1.00 90.62 217 THR A O 1
ATOM 1716 N N . LYS A 1 218 ? -15.344 -4.681 -17.618 1.00 86.25 218 LYS A N 1
ATOM 1717 C CA . LYS A 1 218 ? -16.074 -3.435 -17.344 1.00 86.25 218 LYS A CA 1
ATOM 1718 C C . LYS A 1 218 ? -15.534 -2.704 -16.106 1.00 86.25 218 LYS A C 1
ATOM 1720 O O . LYS A 1 218 ? -15.566 -3.218 -14.988 1.00 86.25 218 LYS A O 1
ATOM 1725 N N . GLY A 1 219 ? -15.155 -1.442 -16.300 1.00 85.38 219 GLY A N 1
ATOM 1726 C CA . GLY A 1 219 ? -14.638 -0.567 -15.244 1.00 85.38 219 GLY A CA 1
ATOM 1727 C C . GLY A 1 219 ? -13.113 -0.564 -15.135 1.00 85.38 219 GLY A C 1
ATOM 1728 O O . GLY A 1 219 ? -12.579 0.294 -14.431 1.00 85.38 219 GLY A O 1
ATOM 1729 N N . PHE A 1 220 ? -12.450 -1.466 -15.855 1.00 87.56 220 PHE A N 1
ATOM 1730 C CA . PHE A 1 220 ? -11.069 -1.361 -16.296 1.00 87.56 220 PHE A CA 1
ATOM 1731 C C . PHE A 1 220 ? -11.113 -0.874 -17.757 1.00 87.56 220 PHE A C 1
ATOM 1733 O O . PHE A 1 220 ? -12.129 -1.024 -18.432 1.00 87.56 220 PHE A O 1
ATOM 1740 N N . GLY A 1 221 ? -10.107 -0.132 -18.194 1.00 86.56 221 GLY A N 1
ATOM 1741 C CA . GLY A 1 221 ? -10.142 0.591 -19.464 1.00 86.56 221 GLY A CA 1
ATOM 1742 C C . GLY A 1 221 ? -8.827 1.311 -19.709 1.00 86.56 221 GLY A C 1
ATOM 1743 O O . GLY A 1 221 ? -7.890 1.179 -18.918 1.00 86.56 221 GLY A O 1
ATOM 1744 N N . ASP A 1 222 ? -8.775 2.115 -20.768 1.00 84.50 222 ASP A N 1
ATOM 1745 C CA . ASP A 1 222 ? -7.543 2.736 -21.277 1.00 84.50 222 ASP A CA 1
ATOM 1746 C C . ASP A 1 222 ? -6.730 3.486 -20.216 1.00 84.50 222 ASP A C 1
ATOM 1748 O O . ASP A 1 222 ? -5.500 3.431 -20.222 1.00 84.50 222 ASP A O 1
ATOM 1752 N N . GLY A 1 223 ? -7.407 4.114 -19.248 1.00 85.94 223 GLY A N 1
ATOM 1753 C CA . GLY A 1 223 ? -6.766 4.834 -18.145 1.00 85.94 223 GLY A CA 1
ATOM 1754 C C . GLY A 1 223 ? -5.830 3.982 -17.275 1.00 85.94 223 GLY A C 1
ATOM 1755 O O . GLY A 1 223 ? -4.959 4.537 -16.609 1.00 85.94 223 GLY A O 1
ATOM 1756 N N . TYR A 1 224 ? -5.959 2.651 -17.297 1.00 91.69 224 TYR A N 1
ATOM 1757 C CA . TYR A 1 224 ? -5.121 1.734 -16.517 1.00 91.69 224 TYR A CA 1
ATOM 1758 C C . TYR A 1 224 ? -3.977 1.101 -17.323 1.00 91.69 224 TYR A C 1
ATOM 1760 O O . TYR A 1 224 ? -3.009 0.626 -16.725 1.00 91.69 224 TYR A O 1
ATOM 1768 N N . ARG A 1 225 ? -4.025 1.142 -18.664 1.00 90.50 225 ARG A N 1
ATOM 1769 C CA . ARG A 1 225 ? -3.002 0.521 -19.529 1.00 90.50 225 ARG A CA 1
ATOM 1770 C C . ARG A 1 225 ? -1.606 1.075 -19.254 1.00 90.50 225 ARG A C 1
ATOM 1772 O O . ARG A 1 225 ? -0.659 0.314 -19.084 1.00 90.50 225 ARG A O 1
ATOM 1779 N N . ALA A 1 226 ? -1.484 2.397 -19.128 1.00 87.75 226 ALA A N 1
ATOM 1780 C CA . ALA A 1 226 ? -0.199 3.035 -18.849 1.00 87.75 226 ALA A CA 1
ATOM 1781 C C . ALA A 1 226 ? 0.389 2.598 -17.493 1.00 87.75 226 ALA A C 1
ATOM 1783 O O . ALA A 1 226 ? 1.601 2.427 -17.372 1.00 87.75 226 ALA A O 1
ATOM 1784 N N . ALA A 1 227 ? -0.450 2.378 -16.473 1.00 89.81 227 ALA A N 1
ATOM 1785 C CA . ALA A 1 227 ? -0.004 1.869 -15.174 1.00 89.81 227 ALA A CA 1
ATOM 1786 C C . ALA A 1 227 ? 0.481 0.410 -15.265 1.00 89.81 227 ALA A C 1
ATOM 1788 O O . ALA A 1 227 ? 1.516 0.078 -14.679 1.00 89.81 227 ALA A O 1
ATOM 1789 N N . ALA A 1 228 ? -0.206 -0.425 -16.056 1.00 94.69 228 ALA A N 1
ATOM 1790 C CA . ALA A 1 228 ? 0.216 -1.793 -16.359 1.00 94.69 228 ALA A CA 1
ATOM 1791 C C . ALA A 1 228 ? 1.602 -1.811 -17.017 1.00 94.69 228 ALA A C 1
ATOM 1793 O O . ALA A 1 228 ? 2.526 -2.441 -16.507 1.00 94.69 228 ALA A O 1
ATOM 1794 N N . MET A 1 229 ? 1.761 -1.048 -18.105 1.00 94.62 229 MET A N 1
ATOM 1795 C CA . MET A 1 229 ? 3.001 -0.973 -18.881 1.00 94.62 229 MET A CA 1
ATOM 1796 C C . MET A 1 229 ? 4.172 -0.496 -18.021 1.00 94.62 229 MET A C 1
ATOM 1798 O O . MET A 1 229 ? 5.222 -1.132 -17.985 1.00 94.62 229 MET A O 1
ATOM 1802 N N . ARG A 1 230 ? 3.976 0.589 -17.262 1.00 93.19 230 ARG A N 1
ATOM 1803 C CA . ARG A 1 230 ? 4.986 1.137 -16.343 1.00 93.19 230 ARG A CA 1
ATOM 1804 C C . ARG A 1 230 ? 5.399 0.149 -15.262 1.00 93.19 230 ARG A C 1
ATOM 1806 O O . ARG A 1 230 ? 6.557 0.156 -14.854 1.00 93.19 230 ARG A O 1
ATOM 1813 N N . THR A 1 231 ? 4.454 -0.628 -14.746 1.00 94.75 231 THR A N 1
ATOM 1814 C CA . THR A 1 231 ? 4.744 -1.622 -13.711 1.00 94.75 231 THR A CA 1
ATOM 1815 C C . THR A 1 231 ? 5.505 -2.795 -14.297 1.00 94.75 231 THR A C 1
ATOM 1817 O O . THR A 1 231 ? 6.549 -3.154 -13.764 1.00 94.75 231 THR A O 1
ATOM 1820 N N . TYR A 1 232 ? 5.049 -3.323 -15.432 1.00 95.94 232 TYR A N 1
ATOM 1821 C CA . TYR A 1 232 ? 5.735 -4.404 -16.129 1.00 95.94 232 TYR A CA 1
ATOM 1822 C C . TYR A 1 232 ? 7.167 -4.023 -16.513 1.00 95.94 232 TYR A C 1
ATOM 1824 O O . TYR A 1 232 ? 8.088 -4.788 -16.238 1.00 95.94 232 TYR A O 1
ATOM 1832 N N . ALA A 1 233 ? 7.380 -2.811 -17.039 1.00 95.75 233 ALA A N 1
ATOM 1833 C CA . ALA A 1 233 ? 8.710 -2.304 -17.368 1.00 95.75 233 ALA A CA 1
ATOM 1834 C C . ALA A 1 233 ? 9.672 -2.360 -16.171 1.00 95.75 233 ALA A C 1
ATOM 1836 O O . ALA A 1 233 ? 10.834 -2.688 -16.343 1.00 95.75 233 ALA A O 1
ATOM 1837 N N . ALA A 1 234 ? 9.200 -2.127 -14.942 1.00 94.88 234 ALA A N 1
ATOM 1838 C CA . ALA A 1 234 ? 10.036 -2.228 -13.744 1.00 94.88 234 ALA A CA 1
ATOM 1839 C C . ALA A 1 234 ? 10.376 -3.675 -13.323 1.00 94.88 234 ALA A C 1
ATOM 1841 O O . ALA A 1 234 ? 11.125 -3.863 -12.371 1.00 94.88 234 ALA A O 1
ATOM 1842 N N . THR A 1 235 ? 9.823 -4.689 -13.993 1.00 94.31 235 THR A N 1
ATOM 1843 C CA . THR A 1 235 ? 10.010 -6.117 -13.664 1.00 94.31 235 THR A CA 1
ATOM 1844 C C . THR A 1 235 ? 10.788 -6.896 -14.721 1.00 94.31 235 THR A C 1
ATOM 1846 O O . THR A 1 235 ? 11.135 -8.054 -14.495 1.00 94.31 235 THR A O 1
ATOM 1849 N N . VAL A 1 236 ? 11.086 -6.277 -15.865 1.00 93.81 236 VAL A N 1
ATOM 1850 C CA . VAL A 1 236 ? 11.777 -6.920 -16.986 1.00 93.81 236 VAL A CA 1
ATOM 1851 C C . VAL A 1 236 ? 13.016 -6.139 -17.393 1.00 93.81 236 VAL A C 1
ATOM 1853 O O . VAL A 1 236 ? 13.104 -4.934 -17.176 1.00 93.81 236 VAL A O 1
ATOM 1856 N N . ASP A 1 237 ? 13.983 -6.838 -17.978 1.00 92.75 237 ASP A N 1
ATOM 1857 C CA . ASP A 1 237 ? 15.145 -6.197 -18.582 1.00 92.75 237 ASP A CA 1
ATOM 1858 C C . ASP A 1 237 ? 14.763 -5.407 -19.853 1.00 92.75 237 ASP A C 1
ATOM 1860 O O . ASP A 1 237 ? 13.680 -5.559 -20.436 1.00 92.75 237 ASP A O 1
ATOM 1864 N N . VAL A 1 238 ? 15.682 -4.547 -20.302 1.00 94.19 238 VAL A N 1
ATOM 1865 C CA . VAL A 1 238 ? 15.487 -3.691 -21.483 1.00 94.19 238 VAL A CA 1
ATOM 1866 C C . VAL A 1 238 ? 15.235 -4.516 -22.750 1.00 94.19 238 VAL A C 1
ATOM 1868 O O . VAL A 1 238 ? 14.422 -4.113 -23.581 1.00 94.19 238 VAL A O 1
ATOM 1871 N N . ALA A 1 239 ? 15.886 -5.671 -22.914 1.00 92.62 239 ALA A N 1
ATOM 1872 C CA . ALA A 1 239 ? 15.748 -6.495 -24.114 1.00 92.62 239 ALA A CA 1
ATOM 1873 C C . ALA A 1 239 ? 14.336 -7.089 -24.233 1.00 92.62 239 ALA A C 1
ATOM 1875 O O . ALA A 1 239 ? 13.714 -7.007 -25.295 1.00 92.62 239 ALA A O 1
ATOM 1876 N N . ARG A 1 240 ? 13.790 -7.610 -23.131 1.00 93.62 240 ARG A N 1
ATOM 1877 C CA . ARG A 1 240 ? 12.404 -8.084 -23.042 1.00 93.62 240 ARG A CA 1
ATOM 1878 C C . ARG A 1 240 ? 11.409 -6.959 -23.278 1.00 93.62 240 ARG A C 1
ATOM 1880 O O . ARG A 1 240 ? 10.439 -7.159 -24.008 1.00 93.62 240 ARG A O 1
ATOM 1887 N N . MET A 1 241 ? 11.656 -5.774 -22.717 1.00 95.31 241 MET A N 1
ATOM 1888 C CA . MET A 1 241 ? 10.792 -4.616 -22.952 1.00 95.31 241 MET A CA 1
ATOM 1889 C C . MET A 1 241 ? 10.794 -4.206 -24.433 1.00 95.31 241 MET A C 1
ATOM 1891 O O . MET A 1 241 ? 9.726 -3.998 -25.004 1.00 95.31 241 MET A O 1
ATOM 1895 N N . ARG A 1 242 ? 11.962 -4.173 -25.095 1.00 94.88 242 ARG A N 1
ATOM 1896 C CA . ARG A 1 242 ? 12.071 -3.904 -26.544 1.00 94.88 242 ARG A CA 1
ATOM 1897 C C . ARG A 1 242 ? 11.306 -4.926 -27.378 1.00 94.88 242 ARG A C 1
ATOM 1899 O O . ARG A 1 242 ? 10.547 -4.536 -28.261 1.00 94.88 242 ARG A O 1
ATOM 1906 N N . ALA A 1 243 ? 11.492 -6.215 -27.095 1.00 94.12 243 ALA A N 1
ATOM 1907 C CA . ALA A 1 243 ? 10.794 -7.283 -27.807 1.00 94.12 243 ALA A CA 1
ATOM 1908 C C . ALA A 1 243 ? 9.271 -7.132 -27.682 1.00 94.12 243 ALA A C 1
ATOM 1910 O O . ALA A 1 243 ? 8.551 -7.261 -28.672 1.00 94.12 243 ALA A O 1
ATOM 1911 N N . TRP A 1 244 ? 8.788 -6.787 -26.486 1.00 94.44 244 TRP A N 1
ATOM 1912 C CA . TRP A 1 244 ? 7.366 -6.560 -26.256 1.00 94.44 244 TRP A CA 1
ATOM 1913 C C . TRP A 1 244 ? 6.836 -5.328 -27.005 1.00 94.44 244 TRP A C 1
ATOM 1915 O O . TRP A 1 244 ? 5.786 -5.419 -27.640 1.00 94.44 244 TRP A O 1
ATOM 1925 N N . ILE A 1 245 ? 7.569 -4.205 -26.987 1.00 94.81 245 ILE A N 1
ATOM 1926 C CA . ILE A 1 245 ? 7.211 -2.985 -27.737 1.00 94.81 245 ILE A CA 1
ATOM 1927 C C . ILE A 1 245 ? 7.101 -3.292 -29.232 1.00 94.81 245 ILE A C 1
ATOM 1929 O O . ILE A 1 245 ? 6.109 -2.932 -29.859 1.00 94.81 245 ILE A O 1
ATOM 1933 N N . ALA A 1 246 ? 8.079 -4.008 -29.794 1.00 94.06 246 ALA A N 1
ATOM 1934 C CA . ALA A 1 246 ? 8.094 -4.360 -31.211 1.00 94.06 246 ALA A CA 1
ATOM 1935 C C . ALA A 1 246 ? 6.883 -5.220 -31.616 1.00 94.06 246 ALA A C 1
ATOM 1937 O O . ALA A 1 246 ? 6.297 -4.996 -32.674 1.00 94.06 246 ALA A O 1
ATOM 1938 N N . ALA A 1 247 ? 6.475 -6.163 -30.762 1.00 93.38 247 ALA A N 1
ATOM 1939 C CA . ALA A 1 247 ? 5.293 -6.992 -30.991 1.00 93.38 247 ALA A CA 1
ATOM 1940 C C . ALA A 1 247 ? 3.967 -6.208 -30.901 1.00 93.38 247 ALA A C 1
ATOM 1942 O O . ALA A 1 247 ? 2.962 -6.649 -31.455 1.00 93.38 247 ALA A O 1
ATOM 1943 N N . HIS A 1 248 ? 3.964 -5.040 -30.250 1.00 91.25 248 HIS A N 1
ATOM 1944 C CA . HIS A 1 248 ? 2.762 -4.253 -29.956 1.00 91.25 248 HIS A CA 1
ATOM 1945 C C . HIS A 1 248 ? 2.876 -2.785 -30.393 1.00 91.25 248 HIS A C 1
ATOM 1947 O O . HIS A 1 248 ? 2.308 -1.895 -29.757 1.00 91.25 248 HIS A O 1
ATOM 1953 N N . ALA A 1 249 ? 3.583 -2.516 -31.494 1.00 88.94 249 ALA A N 1
ATOM 1954 C CA . ALA A 1 249 ?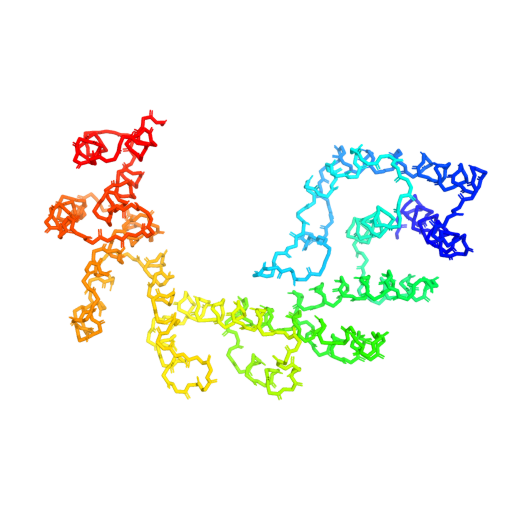 3.892 -1.159 -31.959 1.00 88.94 249 ALA A CA 1
ATOM 1955 C C . ALA A 1 249 ? 2.654 -0.244 -32.093 1.00 88.94 249 ALA A C 1
ATOM 1957 O O . ALA A 1 249 ? 2.724 0.962 -31.860 1.00 88.94 249 ALA A O 1
ATOM 1958 N N . THR A 1 250 ? 1.484 -0.808 -32.407 1.00 89.50 250 THR A N 1
ATOM 1959 C CA . THR A 1 250 ? 0.226 -0.056 -32.537 1.00 89.50 250 THR A CA 1
ATOM 1960 C C . THR A 1 250 ? -0.224 0.617 -31.240 1.00 89.50 250 THR A C 1
ATOM 1962 O O . THR A 1 250 ? -0.890 1.647 -31.304 1.00 89.50 250 THR A O 1
ATOM 1965 N N . LEU A 1 251 ? 0.153 0.088 -30.069 1.00 84.50 251 LEU A N 1
ATOM 1966 C CA . LEU A 1 251 ? -0.186 0.682 -28.769 1.00 84.50 251 LEU A CA 1
ATOM 1967 C C . LEU A 1 251 ? 0.555 2.001 -28.504 1.00 84.50 251 LEU A C 1
ATOM 1969 O O . LEU A 1 251 ? 0.132 2.784 -27.655 1.00 84.50 251 LEU A O 1
ATOM 1973 N N . PHE A 1 252 ? 1.637 2.260 -29.238 1.00 87.56 252 PHE A N 1
ATOM 1974 C CA . PHE A 1 252 ? 2.497 3.429 -29.056 1.00 87.56 252 PHE A CA 1
ATOM 1975 C C . PHE A 1 252 ? 2.217 4.548 -30.062 1.00 87.56 252 PHE A C 1
ATOM 1977 O O . PHE A 1 252 ? 2.633 5.686 -29.849 1.00 87.56 252 PHE A O 1
ATOM 1984 N N . ALA A 1 253 ? 1.442 4.266 -31.115 1.00 84.44 253 ALA A N 1
ATOM 1985 C CA . ALA A 1 253 ? 1.184 5.198 -32.213 1.00 84.44 253 ALA A CA 1
ATOM 1986 C C . ALA A 1 253 ? 0.572 6.541 -31.763 1.00 84.44 253 ALA A C 1
ATOM 1988 O O . ALA A 1 253 ? 0.822 7.573 -32.382 1.00 84.44 253 ALA A O 1
ATOM 1989 N N . SER A 1 254 ? -0.213 6.544 -30.682 1.00 80.31 254 SER A N 1
ATOM 1990 C CA . SER A 1 254 ? -0.857 7.743 -30.129 1.00 80.31 254 SER A CA 1
ATOM 1991 C C . SER A 1 254 ? -0.214 8.259 -28.836 1.00 80.31 254 SER A C 1
ATOM 1993 O O . SER A 1 254 ? -0.742 9.188 -28.229 1.00 80.31 254 SER A O 1
ATOM 1995 N N . ALA A 1 255 ? 0.890 7.659 -28.381 1.00 85.62 255 ALA A N 1
ATOM 1996 C CA . ALA A 1 255 ? 1.499 7.930 -27.080 1.00 85.62 255 ALA A CA 1
ATOM 1997 C C . ALA A 1 255 ? 2.982 8.301 -27.232 1.00 85.62 255 ALA A C 1
ATOM 1999 O O . ALA A 1 255 ? 3.878 7.549 -26.849 1.00 85.62 255 ALA A O 1
ATOM 2000 N N . ALA A 1 256 ? 3.237 9.479 -27.807 1.00 88.12 256 ALA A N 1
ATOM 2001 C CA . ALA A 1 256 ? 4.592 9.971 -28.043 1.00 88.12 256 ALA A CA 1
ATOM 2002 C C . ALA A 1 256 ? 5.427 9.996 -26.748 1.00 88.12 256 ALA A C 1
ATOM 2004 O O . ALA A 1 256 ? 5.000 10.549 -25.732 1.00 88.12 256 ALA A O 1
ATOM 2005 N N . GLY A 1 257 ? 6.624 9.406 -26.797 1.00 90.75 257 GLY A N 1
ATOM 2006 C CA . GLY A 1 257 ? 7.550 9.325 -25.665 1.00 90.75 257 GLY A CA 1
ATOM 2007 C C . GLY A 1 257 ? 7.285 8.180 -24.680 1.00 90.75 257 GLY A C 1
ATOM 2008 O O . GLY A 1 257 ? 8.088 7.980 -23.768 1.00 90.75 257 GLY A O 1
ATOM 2009 N N . LEU A 1 258 ? 6.187 7.424 -24.833 1.00 91.81 258 LEU A N 1
ATOM 2010 C CA . LEU A 1 258 ? 5.879 6.301 -23.943 1.00 91.81 258 LEU A CA 1
ATOM 2011 C C . LEU A 1 258 ? 6.878 5.152 -24.115 1.00 91.81 258 LEU A C 1
ATOM 2013 O O . LEU A 1 258 ? 7.268 4.547 -23.123 1.00 91.81 258 LEU A O 1
ATOM 2017 N N . GLU A 1 259 ? 7.325 4.860 -25.339 1.00 94.88 259 GLU A N 1
ATOM 2018 C CA . GLU A 1 259 ? 8.345 3.827 -25.566 1.00 94.88 259 GLU A CA 1
ATOM 2019 C C . GLU A 1 259 ? 9.631 4.130 -24.796 1.00 94.88 259 GLU A C 1
ATOM 2021 O O . GLU A 1 259 ? 10.138 3.278 -24.065 1.00 94.88 259 GLU A O 1
ATOM 2026 N N . GLU A 1 260 ? 10.135 5.360 -24.921 1.00 96.56 260 GLU A N 1
ATOM 2027 C CA . GLU A 1 260 ? 11.327 5.815 -24.212 1.00 96.56 260 GLU A CA 1
ATOM 2028 C C . GLU A 1 260 ? 11.118 5.756 -22.700 1.00 96.56 260 GLU A C 1
ATOM 2030 O O . GLU A 1 260 ? 12.005 5.298 -21.982 1.00 96.56 260 GLU A O 1
ATOM 2035 N N . GLU A 1 261 ? 9.938 6.151 -22.212 1.00 95.62 261 GLU A N 1
ATOM 2036 C CA . GLU A 1 261 ? 9.588 6.042 -20.797 1.00 95.62 261 GLU A CA 1
ATOM 2037 C C . GLU A 1 261 ? 9.701 4.593 -20.294 1.00 95.62 261 GLU A C 1
ATOM 2039 O O . GLU A 1 261 ? 10.347 4.338 -19.274 1.00 95.62 261 GLU A O 1
ATOM 2044 N N . LEU A 1 262 ? 9.113 3.630 -21.010 1.00 96.44 262 LEU A N 1
ATOM 2045 C CA . LEU A 1 262 ? 9.135 2.221 -20.608 1.00 96.44 262 LEU A CA 1
ATOM 2046 C C . LEU A 1 262 ? 10.548 1.632 -20.652 1.00 96.44 262 LEU A C 1
ATOM 2048 O O . LEU A 1 262 ? 10.935 0.899 -19.743 1.00 96.44 262 LEU A O 1
ATOM 2052 N N . LEU A 1 263 ? 11.338 1.970 -21.670 1.00 97.06 263 LEU A N 1
ATOM 2053 C CA . LEU A 1 263 ? 12.703 1.466 -21.812 1.00 97.06 263 LEU A CA 1
ATOM 2054 C C . LEU A 1 263 ? 13.650 2.031 -20.752 1.00 97.06 263 LEU A C 1
ATOM 2056 O O . LEU A 1 263 ? 14.414 1.278 -20.146 1.00 97.06 263 LEU A O 1
ATOM 2060 N N . VAL A 1 264 ? 13.564 3.334 -20.473 1.00 97.12 264 VAL A N 1
ATOM 2061 C CA . VAL A 1 264 ? 14.312 3.970 -19.379 1.00 97.12 264 VAL A CA 1
ATOM 2062 C C . VAL A 1 264 ? 13.916 3.359 -18.039 1.00 97.12 264 VAL A C 1
ATOM 2064 O O . VAL A 1 264 ? 14.778 3.087 -17.204 1.00 97.12 264 VAL A O 1
ATOM 2067 N N . LYS A 1 265 ? 12.627 3.075 -17.834 1.00 96.19 265 LYS A N 1
ATOM 2068 C CA . LYS A 1 265 ? 12.150 2.438 -16.606 1.00 96.19 265 LYS A CA 1
ATOM 2069 C C . LYS A 1 265 ? 12.664 1.007 -16.443 1.00 96.19 265 LYS A C 1
ATOM 2071 O O . LYS A 1 265 ? 13.095 0.659 -15.344 1.00 96.19 265 LYS A O 1
ATOM 2076 N N . ALA A 1 266 ? 12.678 0.217 -17.516 1.00 95.88 266 ALA A N 1
ATOM 2077 C CA . ALA A 1 266 ? 13.282 -1.115 -17.524 1.00 95.88 266 ALA A CA 1
ATOM 2078 C C . ALA A 1 266 ? 14.780 -1.065 -17.215 1.00 95.88 266 ALA A C 1
ATOM 2080 O O . ALA A 1 266 ? 15.270 -1.836 -16.397 1.00 95.88 266 ALA A O 1
ATOM 2081 N N . TYR A 1 267 ? 15.496 -0.085 -17.765 1.00 95.31 267 TYR A N 1
ATOM 2082 C CA . TYR A 1 267 ? 16.905 0.131 -17.445 1.00 95.31 267 TYR A CA 1
ATOM 2083 C C . TYR A 1 267 ? 17.139 0.528 -15.976 1.00 95.31 267 TYR A C 1
ATOM 2085 O O . TYR A 1 267 ? 18.084 0.066 -15.331 1.00 95.31 267 TYR A O 1
ATOM 2093 N N . ALA A 1 268 ? 16.279 1.393 -15.435 1.00 94.38 268 ALA A N 1
ATOM 2094 C CA . ALA A 1 268 ? 16.449 1.962 -14.103 1.00 94.38 268 ALA A CA 1
ATOM 2095 C C . ALA A 1 268 ? 15.992 1.048 -12.960 1.00 94.38 268 ALA A C 1
ATOM 2097 O O . ALA A 1 268 ? 16.503 1.173 -11.845 1.00 94.38 268 ALA A O 1
ATOM 2098 N N . LYS A 1 269 ? 14.995 0.188 -13.199 1.00 93.56 269 LYS A N 1
ATOM 2099 C CA . LYS A 1 269 ? 14.327 -0.606 -12.153 1.00 93.56 269 LYS A CA 1
ATOM 2100 C C . LYS A 1 269 ? 14.260 -2.101 -12.444 1.00 93.56 269 LYS A C 1
ATOM 2102 O O . LYS A 1 269 ? 14.062 -2.861 -11.502 1.00 93.56 269 LYS A O 1
ATOM 2107 N N . GLY A 1 270 ? 14.400 -2.505 -13.704 1.00 86.81 270 GLY A N 1
ATOM 2108 C CA . GLY A 1 270 ? 14.360 -3.905 -14.097 1.00 86.81 270 GLY A CA 1
ATOM 2109 C C . GLY A 1 270 ? 15.583 -4.694 -13.617 1.00 86.81 270 GLY A C 1
ATOM 2110 O O . GLY A 1 270 ? 16.594 -4.110 -13.209 1.00 86.81 270 GLY A O 1
ATOM 2111 N N . PRO A 1 271 ? 15.507 -6.035 -13.659 1.00 85.81 271 PRO A N 1
ATOM 2112 C CA . PRO A 1 271 ? 16.651 -6.892 -13.385 1.00 85.81 271 PRO A CA 1
ATOM 2113 C C . PRO A 1 271 ? 17.786 -6.607 -14.376 1.00 85.81 271 PRO A C 1
ATOM 2115 O O . PRO A 1 271 ? 17.555 -6.423 -15.573 1.00 85.81 271 PRO A O 1
ATOM 2118 N N . ARG A 1 272 ? 19.024 -6.598 -13.876 1.00 80.88 272 ARG A N 1
ATOM 2119 C CA . ARG A 1 272 ? 20.224 -6.554 -14.717 1.00 80.88 272 ARG A CA 1
ATOM 2120 C C . ARG A 1 272 ? 20.705 -7.982 -14.964 1.00 80.88 272 ARG A C 1
ATOM 2122 O O . ARG A 1 272 ? 20.676 -8.774 -14.026 1.00 80.88 272 ARG A O 1
ATOM 2129 N N . PRO A 1 273 ? 21.129 -8.331 -16.187 1.00 67.62 273 PRO A N 1
ATOM 2130 C CA . PRO A 1 273 ? 21.756 -9.622 -16.423 1.00 67.62 273 PRO A CA 1
ATOM 2131 C C . PRO A 1 273 ? 23.042 -9.726 -15.590 1.00 67.62 273 PRO A C 1
ATOM 2133 O O . PRO A 1 273 ? 23.928 -8.879 -15.700 1.00 67.62 273 PRO A O 1
ATOM 2136 N N . ASP A 1 274 ? 23.130 -10.750 -14.740 1.00 55.09 274 ASP A N 1
ATOM 2137 C CA . ASP A 1 274 ? 24.320 -11.007 -13.930 1.00 55.09 274 ASP A CA 1
ATOM 2138 C C . ASP A 1 274 ? 25.522 -11.329 -14.829 1.00 55.09 274 ASP A C 1
ATOM 2140 O O . ASP A 1 274 ? 25.454 -12.200 -15.697 1.00 55.09 274 ASP A O 1
ATOM 2144 N N . GLY A 1 275 ? 26.646 -10.643 -14.602 1.00 54.38 275 GLY A N 1
ATOM 2145 C CA . GLY A 1 275 ? 27.949 -11.033 -15.151 1.00 54.38 275 GLY A CA 1
ATOM 2146 C C . GLY A 1 275 ? 28.150 -10.843 -16.658 1.00 54.38 275 GLY A C 1
ATOM 2147 O O . GLY A 1 275 ? 29.095 -11.412 -17.201 1.00 54.38 275 GLY A O 1
ATOM 2148 N N . ILE A 1 276 ? 27.315 -10.055 -17.343 1.00 50.12 276 ILE A N 1
ATOM 2149 C CA . ILE A 1 276 ? 27.532 -9.713 -18.755 1.00 50.12 276 ILE A CA 1
ATOM 2150 C C . ILE A 1 276 ? 28.127 -8.300 -18.848 1.00 50.12 276 ILE A C 1
ATOM 2152 O O . ILE A 1 276 ? 27.402 -7.310 -18.814 1.00 50.12 276 ILE A O 1
ATOM 2156 N N . ASP A 1 277 ? 29.452 -8.216 -19.018 1.00 51.91 277 ASP A N 1
ATOM 2157 C CA . ASP A 1 277 ? 30.181 -7.033 -19.522 1.00 51.91 277 ASP A CA 1
ATOM 2158 C C . ASP A 1 277 ? 29.867 -6.810 -21.022 1.00 51.91 277 ASP A C 1
ATOM 2160 O O . ASP A 1 277 ? 30.746 -6.778 -21.884 1.00 51.91 277 ASP A O 1
ATOM 2164 N N . GLY A 1 278 ? 28.582 -6.730 -21.371 1.00 56.69 278 GLY A N 1
ATOM 2165 C CA . GLY A 1 278 ? 28.104 -6.707 -22.752 1.00 56.69 278 GLY A CA 1
ATOM 2166 C C . GLY A 1 278 ? 26.911 -5.777 -22.947 1.00 56.69 278 GLY A C 1
ATOM 2167 O O . GLY A 1 278 ? 25.929 -5.862 -22.217 1.00 56.69 278 GLY A O 1
ATOM 2168 N N . ASP A 1 279 ? 27.058 -4.903 -23.948 1.00 70.56 279 ASP A N 1
ATOM 2169 C CA . ASP A 1 279 ? 26.108 -3.929 -24.511 1.00 70.56 279 ASP A CA 1
ATOM 2170 C C . ASP A 1 279 ? 25.137 -3.288 -23.508 1.00 70.56 279 ASP A C 1
ATOM 2172 O O . ASP A 1 279 ? 23.914 -3.421 -23.597 1.00 70.56 279 ASP A O 1
ATOM 2176 N N . ASP A 1 280 ? 25.705 -2.574 -22.531 1.00 86.44 280 ASP A N 1
ATOM 2177 C CA . ASP A 1 280 ? 24.938 -1.660 -21.689 1.00 86.44 280 ASP A CA 1
ATOM 2178 C C . ASP A 1 280 ? 24.132 -0.697 -22.588 1.00 86.44 280 ASP A C 1
ATOM 2180 O O . ASP A 1 280 ? 24.731 0.108 -23.311 1.00 86.44 280 ASP A O 1
ATOM 2184 N N . PRO A 1 281 ? 22.784 -0.729 -22.538 1.00 91.62 281 PRO A N 1
ATOM 2185 C CA . PRO A 1 281 ? 21.941 0.025 -23.457 1.00 91.62 281 PRO A CA 1
ATOM 2186 C C . PRO A 1 281 ? 21.959 1.536 -23.191 1.00 91.62 281 PRO A C 1
ATOM 2188 O O . PRO A 1 281 ? 21.277 2.272 -23.904 1.00 91.62 281 PRO A O 1
ATOM 2191 N N . PHE A 1 282 ? 22.702 2.021 -22.188 1.00 94.50 282 PHE A N 1
ATOM 2192 C CA . PHE A 1 282 ? 22.722 3.429 -21.808 1.00 94.50 282 PHE A CA 1
ATOM 2193 C C . PHE A 1 282 ? 22.914 4.385 -22.988 1.00 94.50 282 PHE A C 1
ATOM 2195 O O . PHE A 1 282 ? 22.148 5.337 -23.107 1.00 94.50 282 PHE A O 1
ATOM 2202 N N . ASP A 1 283 ? 23.924 4.175 -23.838 1.00 94.81 283 ASP A N 1
ATOM 2203 C CA . ASP A 1 283 ? 24.264 5.153 -24.882 1.00 94.81 283 ASP A CA 1
ATOM 2204 C C . ASP A 1 283 ? 23.156 5.248 -25.950 1.00 94.81 283 ASP A C 1
ATOM 2206 O O . ASP A 1 283 ? 22.829 6.342 -26.418 1.00 94.81 283 ASP A O 1
ATOM 2210 N N . GLU A 1 284 ? 22.509 4.123 -26.269 1.00 95.12 284 GLU A N 1
ATOM 2211 C CA . GLU A 1 284 ? 21.336 4.080 -27.150 1.00 95.12 284 GLU A CA 1
ATOM 2212 C C . GLU A 1 284 ? 20.121 4.758 -26.507 1.00 95.12 284 GLU A C 1
ATOM 2214 O O . GLU A 1 284 ? 19.507 5.633 -27.124 1.00 95.12 284 GLU A O 1
ATOM 2219 N N . LEU A 1 285 ? 19.805 4.422 -25.253 1.00 96.75 285 LEU A N 1
ATOM 2220 C CA . LEU A 1 285 ? 18.678 5.015 -24.532 1.00 96.75 285 LEU A CA 1
ATOM 2221 C C . LEU A 1 285 ? 18.865 6.519 -24.346 1.00 96.75 285 LEU A C 1
ATOM 2223 O O . LEU A 1 285 ? 17.923 7.291 -24.518 1.00 96.75 285 LEU A O 1
ATOM 2227 N N . PHE A 1 286 ? 20.085 6.954 -24.045 1.00 97.56 286 PHE A N 1
ATOM 2228 C CA . PHE A 1 286 ? 20.429 8.361 -23.945 1.00 97.56 286 PHE A CA 1
ATOM 2229 C C . PHE A 1 286 ? 20.181 9.087 -25.270 1.00 97.56 286 PHE A C 1
ATOM 2231 O O . PHE A 1 286 ? 19.560 10.149 -25.268 1.00 97.56 286 PHE A O 1
ATOM 2238 N N . ALA A 1 287 ? 20.623 8.520 -26.397 1.00 97.19 287 ALA A N 1
ATOM 2239 C CA . ALA A 1 287 ? 20.403 9.112 -27.714 1.00 97.19 287 ALA A CA 1
ATOM 2240 C C . ALA A 1 287 ? 18.907 9.218 -28.052 1.00 97.19 287 ALA A C 1
ATOM 2242 O O . ALA A 1 287 ? 18.458 10.269 -28.516 1.00 97.19 287 ALA A O 1
ATOM 2243 N N . ARG A 1 288 ? 18.123 8.173 -27.754 1.00 96.81 288 ARG A N 1
ATOM 2244 C CA . ARG A 1 288 ? 16.661 8.190 -27.918 1.00 96.81 288 ARG A CA 1
ATOM 2245 C C . ARG A 1 288 ? 16.004 9.273 -27.074 1.00 96.81 288 ARG A C 1
ATOM 2247 O O . ARG A 1 288 ? 15.233 10.071 -27.597 1.00 96.81 288 ARG A O 1
ATOM 2254 N N . VAL A 1 289 ? 16.349 9.347 -25.788 1.00 97.25 289 VAL A N 1
ATOM 2255 C CA . VAL A 1 289 ? 15.806 10.359 -24.874 1.00 97.25 289 VAL A CA 1
ATOM 2256 C C . VAL A 1 289 ? 16.203 11.775 -25.302 1.00 97.25 289 VAL A C 1
ATOM 2258 O O . VAL A 1 289 ? 15.382 12.691 -25.232 1.00 97.25 289 VAL A O 1
ATOM 2261 N N . ASP A 1 290 ? 17.435 11.981 -25.778 1.00 96.00 290 ASP A N 1
ATOM 2262 C CA . ASP A 1 290 ? 17.902 13.291 -26.248 1.00 96.00 290 ASP A CA 1
ATOM 2263 C C . ASP A 1 290 ? 17.121 13.786 -27.476 1.00 96.00 290 ASP A C 1
ATOM 2265 O O . ASP A 1 290 ? 16.958 14.999 -27.637 1.00 96.00 290 ASP A O 1
ATOM 2269 N N . ALA A 1 291 ? 16.610 12.856 -28.290 1.00 95.62 291 ALA A N 1
ATOM 2270 C CA . ALA A 1 291 ? 15.827 13.113 -29.495 1.00 95.62 291 ALA A CA 1
ATOM 2271 C C . ALA A 1 291 ? 14.322 13.345 -29.246 1.00 95.62 291 ALA A C 1
ATOM 2273 O O . ALA A 1 291 ? 13.623 13.770 -30.167 1.00 95.62 291 ALA A O 1
ATOM 2274 N N . ILE A 1 292 ? 13.815 13.108 -28.029 1.00 95.00 292 ILE A N 1
ATOM 2275 C CA . ILE A 1 292 ? 12.402 13.339 -27.681 1.00 95.00 292 ILE A CA 1
ATOM 2276 C C . ILE A 1 292 ? 12.018 14.807 -27.914 1.00 95.00 292 ILE A C 1
ATOM 2278 O O . ILE A 1 292 ? 12.767 15.732 -27.575 1.00 95.00 292 ILE A O 1
ATOM 2282 N N . ASP A 1 293 ? 10.804 15.027 -28.430 1.00 91.81 293 ASP A N 1
ATOM 2283 C CA . ASP A 1 293 ? 10.236 16.365 -28.589 1.00 91.81 293 ASP A CA 1
ATOM 2284 C C . ASP A 1 293 ? 10.232 17.135 -27.252 1.00 91.81 293 ASP A C 1
ATOM 2286 O O . ASP A 1 293 ? 9.678 16.717 -26.232 1.00 91.81 293 ASP A O 1
ATOM 2290 N N . LYS A 1 294 ? 10.842 18.323 -27.276 1.00 88.81 294 LYS A N 1
ATOM 2291 C CA . LYS A 1 294 ? 10.981 19.238 -26.135 1.00 88.81 294 LYS A CA 1
ATOM 2292 C C . LYS A 1 294 ? 9.640 19.795 -25.643 1.00 88.81 294 LYS A C 1
ATOM 2294 O O . LYS A 1 294 ? 9.613 20.382 -24.554 1.00 88.81 294 LYS A O 1
ATOM 2299 N N . SER A 1 295 ? 8.575 19.672 -26.438 1.00 92.00 295 SER A N 1
ATOM 2300 C CA . SER A 1 295 ? 7.215 20.078 -26.083 1.00 92.00 295 SER A CA 1
ATOM 2301 C C . SER A 1 295 ? 6.540 19.100 -25.112 1.00 92.00 295 SER A C 1
ATOM 2303 O O . SER A 1 295 ? 5.710 19.532 -24.308 1.00 92.00 295 SER A O 1
ATOM 2305 N N . LEU A 1 296 ? 6.941 17.821 -25.122 1.00 93.62 296 LEU A N 1
ATOM 2306 C CA . LEU A 1 296 ? 6.330 16.771 -24.310 1.00 93.62 296 LEU A CA 1
ATOM 2307 C C . LEU A 1 296 ? 6.597 16.980 -22.816 1.00 93.62 296 LEU A C 1
ATOM 2309 O O . LEU A 1 296 ? 7.702 17.335 -22.383 1.00 93.62 296 LEU A O 1
ATOM 2313 N N . ARG A 1 297 ? 5.561 16.737 -22.010 1.00 92.44 297 ARG A N 1
ATOM 2314 C CA . ARG A 1 297 ? 5.552 16.987 -20.566 1.00 92.44 297 ARG A CA 1
ATOM 2315 C C . ARG A 1 297 ? 5.252 15.723 -19.774 1.00 92.44 297 ARG A C 1
ATOM 2317 O O . ARG A 1 297 ? 4.496 14.868 -20.218 1.00 92.44 297 ARG A O 1
ATOM 2324 N N . HIS A 1 298 ? 5.817 15.665 -18.576 1.00 84.69 298 HIS A N 1
ATOM 2325 C CA . HIS A 1 298 ? 5.473 14.714 -17.529 1.00 84.69 298 HIS A CA 1
ATOM 2326 C C . HIS A 1 298 ? 5.163 15.525 -16.266 1.00 84.69 298 HIS A C 1
ATOM 2328 O O . HIS A 1 298 ? 6.074 16.037 -15.617 1.00 84.69 298 HIS A O 1
ATOM 2334 N N . GLY A 1 299 ? 3.877 15.740 -15.975 1.00 86.69 299 GLY A N 1
ATOM 2335 C CA . GLY A 1 299 ? 3.465 16.753 -14.998 1.00 86.69 299 GLY A CA 1
ATOM 2336 C C . GLY A 1 299 ? 3.988 18.142 -15.389 1.00 86.69 299 GLY A C 1
ATOM 2337 O O . GLY A 1 299 ? 3.853 18.559 -16.540 1.00 86.69 299 GLY A O 1
ATOM 2338 N N . ASP A 1 300 ? 4.646 18.825 -14.452 1.00 85.69 300 ASP A N 1
ATOM 2339 C CA . ASP A 1 300 ? 5.162 20.189 -14.651 1.00 85.69 300 ASP A CA 1
ATOM 2340 C C . ASP A 1 300 ? 6.526 20.247 -15.367 1.00 85.69 300 ASP A C 1
ATOM 2342 O O . ASP A 1 300 ? 7.031 21.325 -15.703 1.00 85.69 300 ASP A O 1
ATOM 2346 N N . VAL A 1 301 ? 7.152 19.096 -15.632 1.00 91.94 301 VAL A N 1
ATOM 2347 C CA . VAL A 1 301 ? 8.508 19.019 -16.197 1.00 91.94 301 VAL A CA 1
ATOM 2348 C C . VAL A 1 301 ? 8.495 18.511 -17.636 1.00 91.94 301 VAL A C 1
ATOM 2350 O O . VAL A 1 301 ? 7.525 17.922 -18.108 1.00 91.94 301 VAL A O 1
ATOM 2353 N N . ARG A 1 302 ? 9.567 18.782 -18.391 1.00 95.12 302 ARG A N 1
ATOM 2354 C CA . ARG A 1 302 ? 9.737 18.194 -19.730 1.00 95.12 302 ARG A CA 1
ATOM 2355 C C . ARG A 1 302 ? 9.990 16.698 -19.589 1.00 95.12 302 ARG A C 1
ATOM 2357 O O . ARG A 1 302 ? 10.840 16.318 -18.785 1.00 95.12 302 ARG A O 1
ATOM 2364 N N . LEU A 1 303 ? 9.326 15.880 -20.407 1.00 95.06 303 LEU A N 1
ATOM 2365 C CA . LEU A 1 303 ? 9.488 14.422 -20.385 1.00 95.06 303 LEU A CA 1
ATOM 2366 C C . LEU A 1 303 ? 10.967 14.029 -20.527 1.00 95.06 303 LEU A C 1
ATOM 2368 O O . LEU A 1 303 ? 11.492 13.298 -19.696 1.00 95.06 303 LEU A O 1
ATOM 2372 N N . ARG A 1 304 ? 11.668 14.621 -21.504 1.00 96.38 304 ARG A N 1
ATOM 2373 C CA . ARG A 1 304 ? 13.114 14.433 -21.715 1.00 96.38 304 ARG A CA 1
ATOM 2374 C C . ARG A 1 304 ? 13.948 14.670 -20.452 1.00 96.38 304 ARG A C 1
ATOM 2376 O O . ARG A 1 304 ? 14.819 13.867 -20.146 1.00 96.38 304 ARG A O 1
ATOM 2383 N N . ASP A 1 305 ? 13.697 15.752 -19.716 1.00 96.19 305 ASP A N 1
ATOM 2384 C CA . ASP A 1 305 ? 14.475 16.072 -18.510 1.00 96.19 305 ASP A CA 1
ATOM 2385 C C . ASP A 1 305 ? 14.219 15.046 -17.390 1.00 96.19 305 ASP A C 1
ATOM 2387 O O . ASP A 1 305 ? 15.158 14.666 -16.694 1.00 96.19 305 ASP A O 1
ATOM 2391 N N . SER A 1 306 ? 12.976 14.564 -17.256 1.00 95.69 306 SER A N 1
ATOM 2392 C CA . SER A 1 306 ? 12.617 13.495 -16.312 1.00 95.69 306 SER A CA 1
ATOM 2393 C C . SER A 1 306 ? 13.311 12.175 -16.657 1.00 95.69 306 SER A C 1
ATOM 2395 O O . SER A 1 306 ? 13.910 11.546 -15.793 1.00 95.69 306 SER A O 1
ATOM 2397 N N . LEU A 1 307 ? 13.297 11.774 -17.930 1.00 97.25 307 LEU A N 1
ATOM 2398 C CA . LEU A 1 307 ? 13.914 10.518 -18.363 1.00 97.25 307 LEU A CA 1
ATOM 2399 C C . LEU A 1 307 ? 15.447 10.552 -18.266 1.00 97.25 307 LEU A C 1
ATOM 2401 O O . LEU A 1 307 ? 16.070 9.553 -17.912 1.00 97.25 307 LEU A O 1
ATOM 2405 N N . LEU A 1 308 ? 16.072 11.707 -18.521 1.00 97.19 308 LEU A N 1
ATOM 2406 C CA . LEU A 1 308 ? 17.511 11.889 -18.307 1.00 97.19 308 LEU A CA 1
ATOM 2407 C C . LEU A 1 308 ? 17.895 11.808 -16.825 1.00 97.19 308 LEU A C 1
ATOM 2409 O O . LEU A 1 308 ? 18.981 11.311 -16.519 1.00 97.19 308 LEU A O 1
ATOM 2413 N N . LEU A 1 309 ? 17.035 12.289 -15.918 1.00 96.38 309 LEU A N 1
ATOM 2414 C CA . LEU A 1 309 ? 17.226 12.103 -14.480 1.00 96.38 309 LEU A CA 1
ATOM 2415 C C . LEU A 1 309 ? 17.229 10.609 -14.139 1.00 96.38 309 LEU A C 1
ATOM 2417 O O . LEU A 1 309 ? 18.194 10.136 -13.540 1.00 96.38 309 LEU A O 1
ATOM 2421 N N . ASP A 1 310 ? 16.201 9.871 -14.561 1.00 95.81 310 ASP A N 1
ATOM 2422 C CA . ASP A 1 310 ? 16.063 8.441 -14.263 1.00 95.81 310 ASP A CA 1
ATOM 2423 C C . ASP A 1 310 ? 17.245 7.622 -14.809 1.00 95.81 310 ASP A C 1
ATOM 2425 O O . ASP A 1 310 ? 17.846 6.835 -14.071 1.00 95.81 310 ASP A O 1
ATOM 2429 N N . LEU A 1 311 ? 17.652 7.865 -16.064 1.00 95.88 311 LEU A N 1
ATOM 2430 C CA . LEU A 1 311 ? 18.850 7.256 -16.658 1.00 95.88 311 LEU A CA 1
ATOM 2431 C C . LEU A 1 311 ? 20.119 7.590 -15.865 1.00 95.88 311 LEU A C 1
ATOM 2433 O O . LEU A 1 311 ? 20.932 6.705 -15.598 1.00 95.88 311 LEU A O 1
ATOM 2437 N N . GLY A 1 312 ? 20.294 8.863 -15.493 1.00 95.31 312 GLY A N 1
ATOM 2438 C CA . GLY A 1 312 ? 21.464 9.350 -14.764 1.00 95.31 312 GLY A CA 1
ATOM 2439 C C . GLY A 1 312 ? 21.581 8.769 -13.354 1.00 95.31 312 GLY A C 1
ATOM 2440 O O . GLY A 1 312 ? 22.688 8.472 -12.909 1.00 95.31 312 GLY A O 1
ATOM 2441 N N . MET A 1 313 ? 20.456 8.574 -12.665 1.00 94.50 313 MET A N 1
ATOM 2442 C CA . MET A 1 313 ? 20.418 7.903 -11.364 1.00 94.50 313 MET A CA 1
ATOM 2443 C C . MET A 1 313 ? 20.719 6.408 -11.498 1.00 94.50 313 MET A C 1
ATOM 2445 O O . MET A 1 313 ? 21.452 5.855 -10.681 1.00 94.50 313 MET A O 1
ATOM 2449 N N . ALA A 1 314 ? 20.206 5.761 -12.546 1.00 93.25 314 ALA A N 1
ATOM 2450 C CA . ALA A 1 314 ? 20.386 4.331 -12.774 1.00 93.25 314 ALA A CA 1
ATOM 2451 C C . ALA A 1 314 ? 21.844 3.927 -13.059 1.00 93.25 314 ALA A C 1
ATOM 2453 O O . ALA A 1 314 ? 22.288 2.883 -12.581 1.00 93.25 314 ALA A O 1
ATOM 2454 N N . VAL A 1 315 ? 22.609 4.727 -13.815 1.00 91.75 315 VAL A N 1
ATOM 2455 C CA . VAL A 1 315 ? 24.038 4.436 -14.081 1.00 91.75 315 VAL A CA 1
ATOM 2456 C C . VAL A 1 315 ? 24.942 4.612 -12.861 1.00 91.75 315 VAL A C 1
ATOM 2458 O O . VAL A 1 315 ? 26.052 4.088 -12.853 1.00 91.75 315 VAL A O 1
ATOM 2461 N N . GLY A 1 316 ? 24.496 5.346 -11.841 1.00 89.12 316 GLY A N 1
ATOM 2462 C CA . GLY A 1 316 ? 25.331 5.709 -10.700 1.00 89.12 316 GLY A CA 1
ATOM 2463 C C . GLY A 1 316 ? 26.409 6.758 -11.029 1.00 89.12 316 GLY A C 1
ATOM 2464 O O . GLY A 1 316 ? 26.414 7.355 -12.109 1.00 89.12 316 GLY A O 1
ATOM 2465 N N . PRO A 1 317 ? 27.314 7.059 -10.081 1.00 90.56 317 PRO A N 1
ATOM 2466 C CA . PRO A 1 317 ? 28.327 8.101 -10.247 1.00 90.56 317 PRO A CA 1
ATOM 2467 C C . PRO A 1 317 ? 29.279 7.827 -11.421 1.00 90.56 317 PRO A C 1
ATOM 2469 O O . PRO A 1 317 ? 29.832 6.740 -11.542 1.00 90.56 317 PRO A O 1
ATOM 2472 N N . GLY A 1 318 ? 29.518 8.832 -12.272 1.00 92.38 318 GLY A N 1
ATOM 2473 C CA . GLY A 1 318 ? 30.481 8.719 -13.371 1.00 92.38 318 GLY A CA 1
ATOM 2474 C C . GLY A 1 318 ? 30.189 9.625 -14.567 1.00 92.38 318 GLY A C 1
ATOM 2475 O O . GLY A 1 318 ? 29.316 10.497 -14.531 1.00 92.38 318 GLY A O 1
ATOM 2476 N N . ALA A 1 319 ? 30.928 9.407 -15.658 1.00 94.44 319 ALA A N 1
ATOM 2477 C CA . ALA A 1 319 ? 30.840 10.221 -16.874 1.00 94.44 319 ALA A CA 1
ATOM 2478 C C . ALA A 1 319 ? 29.438 10.205 -17.511 1.00 94.44 319 ALA A C 1
ATOM 2480 O O . ALA A 1 319 ? 28.947 11.251 -17.936 1.00 94.44 319 ALA A O 1
ATOM 2481 N N . ARG A 1 320 ? 28.765 9.046 -17.515 1.00 94.88 320 ARG A N 1
ATOM 2482 C CA . ARG A 1 320 ? 27.400 8.879 -18.042 1.00 94.88 320 ARG A CA 1
ATOM 2483 C C . ARG A 1 320 ? 26.361 9.689 -17.250 1.00 94.88 320 ARG A C 1
ATOM 2485 O O . ARG A 1 320 ? 25.553 10.399 -17.846 1.00 94.88 320 ARG A O 1
ATOM 2492 N N . ARG A 1 321 ? 26.459 9.726 -15.915 1.00 95.38 321 ARG A N 1
ATOM 2493 C CA . ARG A 1 321 ? 25.621 10.598 -15.068 1.00 95.38 321 ARG A CA 1
ATOM 2494 C C . ARG A 1 321 ? 25.859 12.079 -15.350 1.00 95.38 321 ARG A C 1
ATOM 2496 O O . ARG A 1 321 ? 24.907 12.846 -15.496 1.00 95.38 321 ARG A O 1
ATOM 2503 N N . LEU A 1 322 ? 27.125 12.487 -15.481 1.00 95.44 322 LEU A N 1
ATOM 2504 C CA . LEU A 1 322 ? 27.484 13.866 -15.831 1.00 95.44 322 LEU A CA 1
ATOM 2505 C C . LEU A 1 322 ? 26.956 14.265 -17.215 1.00 95.44 322 LEU A C 1
ATOM 2507 O O . LEU A 1 322 ? 26.571 15.420 -17.416 1.00 95.44 322 LEU A O 1
ATOM 2511 N N . LEU A 1 323 ? 26.923 13.328 -18.162 1.00 95.81 323 LEU A N 1
ATOM 2512 C CA . LEU A 1 323 ? 26.360 13.541 -19.489 1.00 95.81 323 LEU A CA 1
ATOM 2513 C C . LEU A 1 323 ? 24.847 13.816 -19.418 1.00 95.81 323 LEU A C 1
ATOM 2515 O O . LEU A 1 323 ? 24.407 14.847 -19.935 1.00 95.81 323 LEU A O 1
ATOM 2519 N N . CYS A 1 324 ? 24.073 12.985 -18.706 1.00 96.75 324 CYS A N 1
ATOM 2520 C CA . CYS A 1 324 ? 22.650 13.240 -18.435 1.00 96.75 324 CYS A CA 1
ATOM 2521 C C . CYS A 1 324 ? 22.436 14.613 -17.793 1.00 96.75 324 CYS A C 1
ATOM 2523 O O . CYS A 1 324 ? 21.685 15.448 -18.303 1.00 96.75 324 CYS A O 1
ATOM 2525 N N . ARG A 1 325 ? 23.187 14.899 -16.724 1.00 96.56 325 ARG A N 1
ATOM 2526 C CA . ARG A 1 325 ? 23.136 16.169 -15.992 1.00 96.56 325 ARG A CA 1
ATOM 2527 C C . ARG A 1 325 ? 23.359 17.391 -16.891 1.00 96.56 325 ARG A C 1
ATOM 2529 O O . ARG A 1 325 ? 22.722 18.426 -16.695 1.00 96.56 325 ARG A O 1
ATOM 2536 N N . LYS A 1 326 ? 24.273 17.312 -17.863 1.00 96.12 326 LYS A N 1
ATOM 2537 C CA . LYS A 1 326 ? 24.544 18.409 -18.810 1.00 96.12 326 LYS A CA 1
ATOM 2538 C C . LYS A 1 326 ? 23.380 18.667 -19.770 1.00 96.12 326 LYS A C 1
ATOM 2540 O O . LYS A 1 326 ? 23.211 19.807 -20.192 1.00 96.12 326 LYS A O 1
ATOM 2545 N N . LYS A 1 327 ? 22.598 17.640 -20.115 1.00 95.88 327 LYS A N 1
ATOM 2546 C CA . LYS A 1 327 ? 21.488 17.727 -21.078 1.00 95.88 327 LYS A CA 1
ATOM 2547 C C . LYS A 1 327 ? 20.152 18.162 -20.473 1.00 95.88 327 LYS A C 1
ATOM 2549 O O . LYS A 1 327 ? 19.295 18.635 -21.229 1.00 95.88 327 LYS A O 1
ATOM 2554 N N . ILE A 1 328 ? 19.990 18.020 -19.157 1.00 95.81 328 ILE A N 1
ATOM 2555 C CA . ILE A 1 328 ? 18.810 18.477 -18.415 1.00 95.81 328 ILE A CA 1
ATOM 2556 C C . ILE A 1 328 ? 18.775 20.009 -18.404 1.00 95.81 328 ILE A C 1
ATOM 2558 O O . ILE A 1 328 ? 19.723 20.663 -17.958 1.00 95.81 328 ILE A O 1
ATOM 2562 N N . GLY A 1 329 ? 17.673 20.581 -18.895 1.00 91.75 329 GLY A N 1
ATOM 2563 C CA . GLY A 1 329 ? 17.461 22.031 -18.913 1.00 91.75 329 GLY A CA 1
ATOM 2564 C C . GLY A 1 329 ? 16.916 22.582 -17.593 1.00 91.75 329 GLY A C 1
ATOM 2565 O O . GLY A 1 329 ? 17.204 23.723 -17.232 1.00 91.75 329 GLY A O 1
ATOM 2566 N N . ASN A 1 330 ? 16.142 21.783 -16.859 1.00 91.75 330 ASN A N 1
ATOM 2567 C CA . ASN A 1 330 ? 15.584 22.169 -15.567 1.00 91.75 330 ASN A CA 1
ATOM 2568 C C . ASN A 1 330 ? 16.649 22.146 -14.451 1.00 91.75 330 ASN A C 1
ATOM 2570 O O . ASN A 1 330 ? 17.149 21.090 -14.063 1.00 91.75 330 ASN A O 1
ATOM 2574 N N . ALA A 1 331 ? 16.958 23.318 -13.889 1.00 91.12 331 ALA A N 1
ATOM 2575 C CA . ALA A 1 331 ? 17.979 23.467 -12.853 1.00 91.12 331 ALA A CA 1
ATOM 2576 C C . ALA A 1 331 ? 17.658 22.733 -11.539 1.00 91.12 331 ALA A C 1
ATOM 2578 O O . ALA A 1 331 ? 18.592 22.327 -10.855 1.00 91.12 331 ALA A O 1
ATOM 2579 N N . SER A 1 332 ? 16.380 22.565 -11.182 1.00 90.00 332 SER A N 1
ATOM 2580 C CA . SER A 1 332 ? 15.977 21.853 -9.962 1.00 90.00 332 SER A CA 1
ATOM 2581 C C . SER A 1 332 ? 16.251 20.359 -10.099 1.00 90.00 332 SER A C 1
ATOM 2583 O O . SER A 1 332 ? 16.990 19.801 -9.301 1.00 90.00 332 SER A O 1
ATOM 2585 N N . ILE A 1 333 ? 15.748 19.743 -11.174 1.00 90.31 333 ILE A N 1
ATOM 2586 C CA . ILE A 1 333 ? 15.958 18.318 -11.492 1.00 90.31 333 ILE A CA 1
ATOM 2587 C C . ILE A 1 333 ? 17.451 18.002 -11.578 1.00 90.31 333 ILE A C 1
ATOM 2589 O O . ILE A 1 333 ? 17.938 16.997 -11.077 1.00 90.31 333 ILE A O 1
ATOM 2593 N N . LYS A 1 334 ? 18.203 18.901 -12.208 1.00 92.31 334 LYS A N 1
ATOM 2594 C CA . LYS A 1 334 ? 19.637 18.758 -12.416 1.00 92.31 334 LYS A CA 1
ATOM 2595 C C . LYS A 1 334 ? 20.432 18.615 -11.102 1.00 92.31 334 LYS A C 1
ATOM 2597 O O . LYS A 1 334 ? 21.457 17.934 -11.124 1.00 92.31 334 LYS A O 1
ATOM 2602 N N . ARG A 1 335 ? 19.975 19.210 -9.988 1.00 93.12 335 ARG A N 1
ATOM 2603 C CA . ARG A 1 335 ? 20.621 19.103 -8.661 1.00 93.12 335 ARG A CA 1
ATOM 2604 C C . ARG A 1 335 ? 20.452 17.733 -8.011 1.00 93.12 335 ARG A C 1
ATOM 2606 O O . ARG A 1 335 ? 21.327 17.328 -7.261 1.00 93.12 335 ARG A O 1
ATOM 2613 N N . GLU A 1 336 ? 19.398 16.995 -8.347 1.00 91.25 336 GLU A N 1
ATOM 2614 C CA . GLU A 1 336 ? 19.203 15.618 -7.864 1.00 91.25 336 GLU A CA 1
ATOM 2615 C C . GLU A 1 336 ? 20.337 14.684 -8.338 1.00 91.25 336 GLU A C 1
ATOM 2617 O O . GLU A 1 336 ? 20.649 13.682 -7.703 1.00 91.25 336 GLU A O 1
ATOM 2622 N N . LEU A 1 337 ? 21.014 15.033 -9.443 1.00 90.69 337 LEU A N 1
ATOM 2623 C CA . LEU A 1 337 ? 22.189 14.309 -9.938 1.00 90.69 337 LEU A CA 1
ATOM 2624 C C . LEU A 1 337 ? 23.518 14.726 -9.276 1.00 90.69 337 LEU A C 1
ATOM 2626 O O . LEU A 1 337 ? 24.556 14.181 -9.649 1.00 90.69 337 LEU A O 1
ATOM 2630 N N . ASP A 1 338 ? 23.503 15.688 -8.351 1.00 86.31 338 ASP A N 1
ATOM 2631 C CA . ASP A 1 338 ? 24.695 16.137 -7.619 1.00 86.31 338 ASP A CA 1
ATOM 2632 C C . ASP A 1 338 ? 24.886 15.388 -6.279 1.00 86.31 338 ASP A C 1
ATOM 2634 O O . ASP A 1 338 ? 25.979 15.446 -5.717 1.00 86.31 338 ASP A O 1
ATOM 2638 N N . ALA A 1 339 ? 23.847 14.691 -5.793 1.00 67.31 339 ALA A N 1
ATOM 2639 C CA . ALA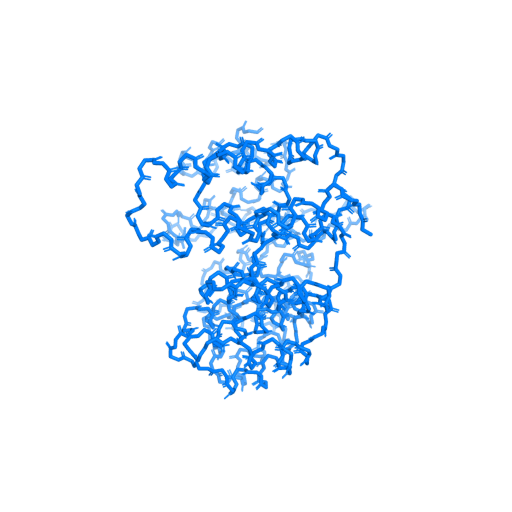 A 1 339 ? 23.865 13.858 -4.582 1.00 67.31 339 ALA A CA 1
ATOM 2640 C C . ALA A 1 339 ? 24.540 12.495 -4.806 1.00 67.31 339 ALA A C 1
ATOM 2642 O O . ALA A 1 339 ? 25.230 12.006 -3.893 1.00 67.31 339 ALA A O 1
#